Protein AF-A0A929PH26-F1 (afdb_monomer)

pLDDT: mean 86.42, std 10.68, range [43.34, 98.06]

Mean predicted aligned error: 8.02 Å

Sequence (287 aa):
MDKIIFRPETILLMIFFSIGVVTPLLVLMFGLCRLGISSSIALAFFCVFSLLPFLKGLNGVLKYDIGLGKLHEEVTEALGLLPHQIAVNRIREVNEIAERAIKEYRKDVLSYVLRILSNLGIKSAKGGFWYLTYQIVSIFKNIGVKSVDKRFEDSYLTNGIIMIVMQSINSKVGGDFKSAVLIEAINGLRDIGVKAAEKGLKDSTLAAGNGLVFVGKESGNKNALLALWCLGAAATKYMSLYVDDVIRNIEDLKETISGDWLQSAERDCIDEYPDLKDAFEEFKKQI

Radius of gyration: 25.72 Å; Cα contacts (8 Å, |Δi|>4): 352; chains: 1; bounding box: 54×41×83 Å

Foldseek 3Di:
DCVLCPDPLNVVLVVQLVCLVVVLVVCVVVVVVVCNPVSVVVSVVVNVVSVVVSVVSVCCCCCQVVVVVVLLVQLVVCLVPPPVVSNVVSLVVLLVQLVVCLVVVPLVSNLVSLVSLLVSLLSCLQVVVLVSNQVSLLSLLVSLLSNLLSVDDDLSSLVSLLSSLVSNLVHPHDDPSNVSSLLSSLVSLLSSLLSNLQSVNVVSVLSSLVSLLSSCQSPVDCSSLLSLLLSLLSCQVRPVVCNVVSVVSNVSSCVRHDDDCLVVSLVVSCVVPVVSNVSSVVSVVVD

Secondary structure (DSSP, 8-state):
-HHHHT-HHHHHHHHHHHHHHHHHHHHHHTT-GGGHHHHHHHHHHHHHHHHHHHHHHHHHHIIIIIIHHHHHHHHHHHHHH--HHHHHHHHHHHHHHHHHHHHTT-HHHHHHHHHHHHHHHHHHHHTT-HHHHHHHHHHHHHHHHHHHHTT---THHHHHHHHHHHHHHTS---HHHHHHHHHHHHHHHHHHHHHHHHHT-HHHHHHHHHHHHHHHHHHT-THHHHHHHHHHHHHHHH-GGGHHHHHHHHHHHHTT--S--HHHHHHHHHHH-GGGHHHHHHHHTT-

Solvent-accessible surface area (backbone atoms only — not comparable to full-atom values): 14779 Å² total; per-residue (Å²): 113,65,85,61,62,71,33,70,69,48,43,50,47,51,50,52,47,48,49,52,59,50,51,57,53,49,42,62,73,71,64,53,65,92,53,46,66,66,50,50,52,55,40,53,51,48,50,56,59,55,43,49,62,50,53,54,51,50,51,47,43,52,52,57,61,50,39,44,52,52,49,51,52,55,34,55,50,29,68,72,70,67,51,60,67,57,28,52,55,44,51,50,53,52,49,58,48,39,56,46,22,57,74,69,69,35,62,73,58,31,55,52,47,41,52,50,49,28,54,51,19,29,51,24,16,65,72,54,37,53,71,59,24,35,50,43,37,51,49,42,28,55,51,31,36,57,30,31,75,68,68,51,87,58,71,53,51,48,50,28,46,48,53,24,48,57,32,44,71,73,28,93,61,64,66,70,59,50,48,53,39,50,52,44,39,38,52,23,32,28,49,31,15,32,46,12,18,69,68,62,38,61,69,55,23,51,46,16,49,54,45,29,36,51,52,21,63,79,64,64,42,64,64,21,56,34,32,43,52,39,33,28,9,28,16,46,69,51,32,59,94,46,30,66,62,41,50,50,44,47,54,65,37,47,79,71,47,84,81,94,55,66,74,59,25,51,51,61,35,31,76,77,38,62,87,37,47,69,28,36,59,56,39,61,74,76,110

Nearest PDB structures (foldseek):
  8fiq-assembly1_A  TM=5.553E-01  e=2.371E-02  synthetic construct
  7rdr-assembly1_A  TM=3.489E-01  e=2.179E-02  unidentified
  5xbk-assembly1_D  TM=5.251E-01  e=8.305E-01  Homo sapiens
  6xte-assembly1_A  TM=3.785E-01  e=1.071E+00  Homo sapiens
  4wnd-assembly1_A  TM=3.083E-01  e=9.039E-01  Homo sapiens

Structure (mmCIF, N/CA/C/O backbone):
data_AF-A0A929PH26-F1
#
_entry.id   AF-A0A929PH26-F1
#
loop_
_atom_site.group_PDB
_atom_site.id
_atom_site.type_symbol
_atom_site.label_atom_id
_atom_site.label_alt_id
_atom_site.label_comp_id
_atom_site.label_asym_id
_atom_site.label_entity_id
_atom_site.label_seq_id
_atom_site.pdbx_PDB_ins_code
_atom_site.Cartn_x
_atom_site.Cartn_y
_atom_site.Cartn_z
_atom_site.occupancy
_atom_site.B_iso_or_equiv
_atom_site.auth_seq_id
_atom_site.auth_comp_id
_atom_site.auth_asym_id
_atom_site.auth_atom_id
_atom_site.pdbx_PDB_model_num
ATOM 1 N N . MET A 1 1 ? 25.776 -2.875 -17.729 1.00 48.00 1 MET A N 1
ATOM 2 C CA . MET A 1 1 ? 25.462 -3.338 -19.101 1.00 48.00 1 MET A CA 1
ATOM 3 C C . MET A 1 1 ? 25.191 -4.838 -19.151 1.00 48.00 1 MET A C 1
ATOM 5 O O . MET A 1 1 ? 24.299 -5.242 -19.885 1.00 48.00 1 MET A O 1
ATOM 9 N N . ASP A 1 2 ? 25.856 -5.641 -18.318 1.00 43.34 2 ASP A N 1
ATOM 10 C CA . ASP A 1 2 ? 25.722 -7.109 -18.297 1.00 43.34 2 ASP A CA 1
ATOM 11 C C . ASP A 1 2 ? 24.278 -7.611 -18.132 1.00 43.34 2 ASP A C 1
ATOM 13 O O . ASP A 1 2 ? 23.840 -8.507 -18.847 1.00 43.34 2 ASP A O 1
ATOM 17 N N . LYS A 1 3 ? 23.463 -6.959 -17.293 1.00 52.69 3 LYS A N 1
ATOM 18 C CA . LYS A 1 3 ? 22.043 -7.325 -17.110 1.00 52.69 3 LYS A CA 1
ATOM 19 C C . LYS A 1 3 ? 21.164 -7.184 -18.366 1.00 52.69 3 LYS A C 1
ATOM 21 O O . LYS A 1 3 ? 20.070 -7.741 -18.385 1.00 52.69 3 LYS A O 1
ATOM 26 N N . ILE A 1 4 ? 21.600 -6.428 -19.380 1.00 53.03 4 ILE A N 1
ATOM 27 C CA . ILE A 1 4 ? 20.858 -6.216 -20.639 1.00 53.03 4 ILE A CA 1
ATOM 28 C C . ILE A 1 4 ? 21.292 -7.235 -21.694 1.00 53.03 4 ILE A C 1
ATOM 30 O O . ILE A 1 4 ? 20.448 -7.813 -22.377 1.00 53.03 4 ILE A O 1
ATOM 34 N N . ILE A 1 5 ? 22.607 -7.450 -21.801 1.00 54.94 5 ILE A N 1
ATOM 35 C CA . ILE A 1 5 ? 23.232 -8.292 -22.827 1.00 54.94 5 ILE A CA 1
ATOM 36 C C . ILE A 1 5 ? 22.982 -9.780 -22.548 1.00 54.94 5 ILE A C 1
ATOM 38 O O . ILE A 1 5 ? 22.751 -10.539 -23.483 1.00 54.94 5 ILE A O 1
ATOM 42 N N . PHE A 1 6 ? 22.948 -10.198 -21.278 1.00 57.75 6 PHE A N 1
ATOM 43 C CA . PHE A 1 6 ? 22.848 -11.618 -20.912 1.00 57.75 6 PHE A CA 1
ATOM 44 C C . PHE A 1 6 ? 21.424 -12.134 -20.663 1.00 57.75 6 PHE A C 1
ATOM 46 O O . PHE A 1 6 ? 21.256 -13.239 -20.148 1.00 57.75 6 PHE A O 1
ATOM 53 N N . ARG A 1 7 ? 20.376 -11.376 -21.012 1.00 64.69 7 ARG A N 1
ATOM 54 C CA . ARG A 1 7 ? 19.013 -11.923 -20.942 1.00 64.69 7 ARG A CA 1
ATOM 55 C C . ARG A 1 7 ? 18.816 -12.971 -22.043 1.00 64.69 7 ARG A C 1
ATOM 57 O O . A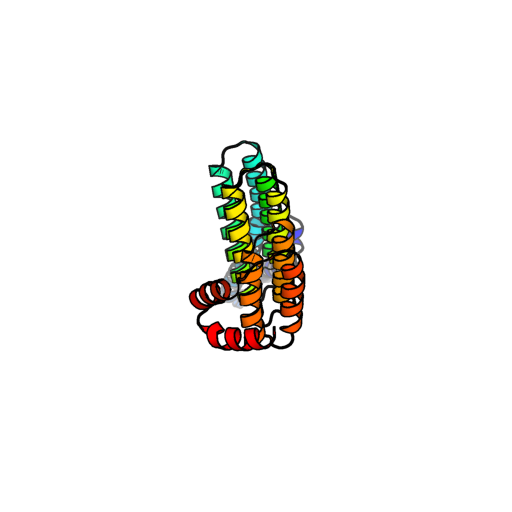RG A 1 7 ? 19.149 -12.672 -23.191 1.00 64.69 7 ARG A O 1
ATOM 64 N N . PRO A 1 8 ? 18.254 -14.156 -21.739 1.00 72.44 8 PRO A N 1
ATOM 65 C CA . PRO A 1 8 ? 18.052 -15.213 -22.728 1.00 72.44 8 PRO A CA 1
ATOM 66 C C . PRO A 1 8 ? 17.275 -14.725 -23.950 1.00 72.44 8 PRO A C 1
ATOM 68 O O . PRO A 1 8 ? 17.612 -15.097 -25.070 1.00 72.44 8 PRO A O 1
ATOM 71 N N . GLU A 1 9 ? 16.290 -13.839 -23.754 1.00 68.00 9 GLU A N 1
ATOM 72 C CA . GLU A 1 9 ? 15.507 -13.275 -24.853 1.00 68.00 9 GLU A CA 1
ATOM 73 C C . GLU A 1 9 ? 16.346 -12.346 -25.741 1.00 68.00 9 GLU A C 1
ATOM 75 O O . GLU A 1 9 ? 16.229 -12.395 -26.965 1.00 68.00 9 GLU A O 1
ATOM 80 N N . THR A 1 10 ? 17.223 -11.530 -25.145 1.00 68.50 10 THR A N 1
ATOM 81 C CA . THR A 1 10 ? 18.140 -10.647 -25.883 1.00 68.50 10 THR A CA 1
ATOM 82 C C . THR A 1 10 ? 19.184 -11.454 -26.647 1.00 68.50 10 THR A C 1
ATOM 84 O O . THR A 1 10 ? 19.464 -11.137 -27.798 1.00 68.50 10 THR A O 1
ATOM 87 N N . ILE A 1 11 ? 19.725 -12.518 -26.043 1.00 74.25 11 ILE A N 1
ATOM 88 C CA . ILE A 1 11 ? 20.674 -13.427 -26.698 1.00 74.25 11 ILE A CA 1
ATOM 89 C C . ILE A 1 11 ? 20.005 -14.095 -27.902 1.00 74.25 11 ILE A C 1
ATOM 91 O O . ILE A 1 11 ? 20.562 -14.073 -28.996 1.00 74.25 11 ILE A O 1
ATOM 95 N N . LEU A 1 12 ? 18.787 -14.623 -27.737 1.00 77.75 12 LEU A N 1
ATOM 96 C CA . LEU A 1 12 ? 18.003 -15.201 -28.834 1.00 77.75 12 LEU A CA 1
ATOM 97 C C . LEU A 1 12 ? 17.757 -14.186 -29.953 1.00 77.75 12 LEU A C 1
ATOM 99 O O . LEU A 1 12 ? 17.975 -14.502 -31.120 1.00 77.75 12 LEU A O 1
ATOM 103 N N . LEU A 1 13 ? 17.365 -12.956 -29.610 1.00 72.62 13 LEU A N 1
ATOM 104 C CA . LEU A 1 13 ? 17.176 -11.871 -30.575 1.00 72.62 13 LEU A CA 1
ATOM 105 C C . LEU A 1 13 ? 18.473 -11.495 -31.294 1.00 72.62 13 LEU A C 1
ATOM 107 O O . LEU A 1 13 ? 18.448 -11.299 -32.505 1.00 72.62 13 LEU A O 1
ATOM 111 N N . MET A 1 14 ? 19.605 -11.435 -30.592 1.00 76.94 14 MET A N 1
ATOM 112 C CA . MET A 1 14 ? 20.908 -11.171 -31.206 1.00 76.94 14 MET A CA 1
ATOM 113 C C . MET A 1 14 ? 21.343 -12.312 -32.127 1.00 76.94 14 MET A C 1
ATOM 115 O O . MET A 1 14 ? 21.874 -12.039 -33.201 1.00 76.94 14 MET A O 1
ATOM 119 N N . ILE A 1 15 ? 21.082 -13.573 -31.767 1.00 80.94 15 ILE A N 1
ATOM 120 C CA . ILE A 1 15 ? 21.337 -14.735 -32.631 1.00 80.94 15 ILE A CA 1
ATOM 121 C C . ILE A 1 15 ? 20.463 -14.657 -33.884 1.00 80.94 15 ILE A C 1
ATOM 123 O O . ILE A 1 15 ? 20.985 -14.740 -34.994 1.00 80.94 15 ILE A O 1
ATOM 127 N N . PHE A 1 16 ? 19.156 -14.432 -33.733 1.00 77.12 16 PHE A N 1
ATOM 128 C CA . PHE A 1 16 ? 18.239 -14.287 -34.864 1.00 77.12 16 PHE A CA 1
ATOM 129 C C . PHE A 1 16 ? 18.603 -13.110 -35.765 1.00 77.12 16 PHE A C 1
ATOM 131 O O . PHE A 1 16 ? 18.586 -13.249 -36.985 1.00 77.12 16 PHE A O 1
ATOM 138 N N . PHE A 1 17 ? 18.978 -11.974 -35.182 1.00 75.88 17 PHE A N 1
ATOM 139 C CA . PHE A 1 17 ? 19.452 -10.815 -35.926 1.00 75.88 17 PHE A CA 1
ATOM 140 C C . PHE A 1 17 ? 20.752 -11.131 -36.671 1.00 75.88 17 PHE A C 1
ATOM 142 O O . PHE A 1 17 ? 20.878 -10.805 -37.846 1.00 75.88 17 PHE A O 1
ATOM 149 N N . SER A 1 18 ? 21.690 -11.837 -36.033 1.00 79.06 18 SER A N 1
ATOM 150 C CA . SER A 1 18 ? 22.949 -12.257 -36.660 1.00 79.06 18 SER A CA 1
ATOM 151 C C . SER A 1 18 ? 22.704 -13.212 -37.829 1.00 79.06 18 SER A C 1
ATOM 153 O O . SER A 1 18 ? 23.264 -13.010 -38.901 1.00 79.06 18 SER A O 1
ATOM 155 N N . ILE A 1 19 ? 21.813 -14.199 -37.677 1.00 78.75 19 ILE A N 1
ATOM 156 C CA . ILE A 1 19 ? 21.386 -15.086 -38.773 1.00 78.75 19 ILE A CA 1
ATOM 157 C C . ILE A 1 19 ? 20.717 -14.267 -39.881 1.00 78.75 19 ILE A C 1
ATOM 159 O O . ILE A 1 19 ? 21.015 -14.470 -41.059 1.00 78.75 19 ILE A O 1
ATOM 163 N N . GLY A 1 20 ? 19.863 -13.313 -39.505 1.00 72.06 20 GLY A N 1
ATOM 164 C CA . GLY A 1 20 ? 19.233 -12.363 -40.411 1.00 72.06 20 GLY A CA 1
ATOM 165 C C . GLY A 1 20 ? 20.257 -11.569 -41.218 1.00 72.06 20 GLY A C 1
ATOM 166 O O . GLY A 1 20 ? 20.107 -11.443 -42.416 1.00 72.06 20 GLY A O 1
ATOM 167 N N . VAL A 1 21 ? 21.352 -11.095 -40.632 1.00 76.19 21 VAL A N 1
ATOM 168 C CA . VAL A 1 21 ? 22.375 -10.335 -41.374 1.00 76.19 21 VAL A CA 1
ATOM 169 C C . VAL A 1 21 ? 23.301 -11.243 -42.195 1.00 76.19 21 VAL A C 1
ATOM 171 O O . VAL A 1 21 ? 23.654 -10.907 -43.326 1.00 76.19 21 VAL A O 1
ATOM 174 N N . VAL A 1 22 ? 23.683 -12.405 -41.660 1.00 79.19 22 VAL A N 1
ATOM 175 C CA . VAL A 1 22 ? 24.648 -13.321 -42.293 1.00 79.19 22 VAL A CA 1
ATOM 176 C C . VAL A 1 22 ? 24.032 -14.076 -43.475 1.00 79.19 22 VAL A C 1
ATOM 178 O O . VAL A 1 22 ? 24.680 -14.233 -44.508 1.00 79.19 22 VAL A O 1
ATOM 181 N N . THR A 1 23 ? 22.773 -14.509 -43.381 1.00 74.12 23 THR A N 1
ATOM 182 C CA . THR A 1 23 ? 22.121 -15.323 -44.427 1.00 74.12 23 THR A CA 1
ATOM 183 C C . THR A 1 23 ? 22.036 -14.616 -45.795 1.00 74.12 23 THR A C 1
ATOM 185 O O . THR A 1 23 ? 22.405 -15.232 -46.793 1.00 74.12 23 THR A O 1
ATOM 188 N N . PRO A 1 24 ? 21.631 -13.334 -45.905 1.00 68.25 24 PRO A N 1
ATOM 189 C CA . PRO A 1 24 ? 21.646 -12.582 -47.162 1.00 68.25 24 PRO A CA 1
ATOM 190 C C . PRO A 1 24 ? 23.040 -12.418 -47.749 1.00 68.25 24 PRO A C 1
ATOM 192 O O . PRO A 1 24 ? 23.189 -12.498 -48.964 1.00 68.25 24 PRO A O 1
ATOM 195 N N . LEU A 1 25 ? 24.051 -12.196 -46.902 1.00 72.44 25 LEU A N 1
ATOM 196 C CA . LEU A 1 25 ? 25.441 -12.081 -47.344 1.00 72.44 25 LEU A CA 1
ATOM 197 C C . LEU A 1 25 ? 25.918 -13.399 -47.963 1.00 72.44 25 LEU A C 1
ATOM 199 O O . LEU A 1 25 ? 26.548 -13.383 -49.017 1.00 72.44 25 LEU A O 1
ATOM 203 N N . LEU A 1 26 ? 25.541 -14.539 -47.375 1.00 76.25 26 LEU A N 1
ATOM 204 C CA . LEU A 1 26 ? 25.801 -15.858 -47.958 1.00 76.25 26 LEU A CA 1
ATOM 205 C C . LEU A 1 26 ? 25.022 -16.059 -49.270 1.00 76.25 26 LEU A C 1
ATOM 207 O O . LEU A 1 26 ? 25.597 -16.505 -50.257 1.00 76.25 26 LEU A O 1
ATOM 211 N N . VAL A 1 27 ? 23.741 -15.679 -49.333 1.00 74.12 27 VAL A N 1
ATOM 212 C CA . VAL A 1 27 ? 22.923 -15.763 -50.563 1.00 74.12 27 VAL A CA 1
ATOM 213 C C . VAL A 1 27 ? 23.518 -14.922 -51.703 1.00 74.12 27 VAL A C 1
ATOM 215 O O . VAL A 1 27 ? 23.531 -15.379 -52.849 1.00 74.12 27 VAL A O 1
ATOM 218 N N . LEU A 1 28 ? 24.043 -13.731 -51.390 1.00 70.88 28 LEU A N 1
ATOM 219 C CA . LEU A 1 28 ? 24.788 -12.868 -52.315 1.00 70.88 28 LEU A CA 1
ATOM 220 C C . LEU A 1 28 ? 26.094 -13.524 -52.779 1.00 70.88 28 LEU A C 1
ATOM 222 O O . LEU A 1 28 ? 26.382 -13.520 -53.973 1.00 70.88 28 LEU A O 1
ATOM 226 N N . MET A 1 29 ? 26.857 -14.115 -51.858 1.00 81.19 29 MET A N 1
ATOM 227 C CA . MET A 1 29 ? 28.147 -14.748 -52.148 1.00 81.19 29 MET A CA 1
ATOM 228 C C . MET A 1 29 ? 28.016 -16.020 -53.004 1.00 81.19 29 MET A C 1
ATOM 230 O O . MET A 1 29 ? 28.863 -16.265 -53.858 1.00 81.19 29 MET A O 1
ATOM 234 N N . PHE A 1 30 ? 26.955 -16.812 -52.816 1.00 83.62 30 PHE A N 1
ATOM 235 C CA . PHE A 1 30 ? 26.734 -18.075 -53.538 1.00 83.62 30 PHE A CA 1
ATOM 236 C C . PHE A 1 30 ? 25.839 -17.950 -54.787 1.00 83.62 30 PHE A C 1
ATOM 238 O O . PHE A 1 30 ? 25.535 -18.957 -55.424 1.00 83.62 30 PHE A O 1
ATOM 245 N N . GLY A 1 31 ? 25.421 -16.737 -55.172 1.00 72.00 31 GLY A N 1
ATOM 246 C CA . GLY A 1 31 ? 24.772 -16.490 -56.469 1.00 72.00 31 GLY A CA 1
ATOM 247 C C . GLY A 1 31 ? 23.328 -16.996 -56.605 1.00 72.00 31 GLY A C 1
ATOM 248 O O . GLY A 1 31 ? 22.851 -17.221 -57.717 1.00 72.00 31 GLY A O 1
ATOM 249 N N . LEU A 1 32 ? 22.588 -17.148 -55.501 1.00 71.44 32 LEU A N 1
ATOM 250 C CA . LEU A 1 32 ? 21.185 -17.606 -55.483 1.00 71.44 32 LEU A CA 1
ATOM 251 C C . LEU A 1 32 ? 20.185 -16.487 -55.875 1.00 71.44 32 LEU A C 1
ATOM 253 O O . LEU A 1 32 ? 19.179 -16.245 -55.203 1.00 71.44 32 LEU A O 1
ATOM 257 N N . CYS A 1 33 ? 20.441 -15.789 -56.987 1.00 61.12 33 CYS A N 1
ATOM 258 C CA . CYS A 1 33 ? 19.780 -14.530 -57.365 1.00 61.12 33 CYS A CA 1
ATOM 259 C C . CYS A 1 33 ? 18.250 -14.603 -57.540 1.00 61.12 33 CYS A C 1
ATOM 261 O O . CYS A 1 33 ? 17.580 -13.586 -57.372 1.00 61.12 33 CYS A O 1
ATOM 263 N N . ARG A 1 34 ? 17.661 -15.773 -57.834 1.00 66.06 34 ARG A N 1
ATOM 264 C CA . ARG A 1 34 ? 16.199 -15.907 -58.029 1.00 66.06 34 ARG A CA 1
ATOM 265 C C . ARG A 1 34 ? 15.372 -15.755 -56.748 1.00 66.06 34 ARG A C 1
ATOM 267 O O . ARG A 1 34 ? 14.189 -15.455 -56.842 1.00 66.06 34 ARG A O 1
ATOM 274 N N . LEU A 1 35 ? 15.979 -15.916 -55.572 1.00 62.88 35 LEU A N 1
ATOM 275 C CA . LEU A 1 35 ? 15.314 -15.701 -54.278 1.00 62.88 35 LEU A CA 1
ATOM 276 C C . LEU A 1 35 ? 15.515 -14.274 -53.731 1.00 62.88 35 LEU A C 1
ATOM 278 O O . LEU A 1 35 ? 14.866 -13.898 -52.759 1.00 62.88 35 LEU A O 1
ATOM 282 N N . GLY A 1 36 ? 16.396 -13.477 -54.348 1.00 66.88 36 GLY A N 1
ATOM 283 C CA . GLY A 1 36 ? 17.066 -12.353 -53.687 1.00 66.88 36 GLY A CA 1
ATOM 284 C C . GLY A 1 36 ? 16.195 -11.151 -53.312 1.00 66.88 36 GLY A C 1
ATOM 285 O O . GLY A 1 36 ? 16.450 -10.525 -52.286 1.00 66.88 36 GLY A O 1
ATOM 286 N N . ILE A 1 37 ? 15.168 -10.802 -54.094 1.00 72.94 37 ILE A N 1
ATOM 287 C CA . ILE A 1 37 ? 14.379 -9.579 -53.828 1.00 72.94 37 ILE A CA 1
ATOM 288 C C . ILE A 1 37 ? 13.349 -9.825 -52.721 1.00 72.94 37 ILE A C 1
ATOM 290 O O . ILE A 1 37 ? 13.286 -9.083 -51.745 1.00 72.94 37 ILE A O 1
ATOM 294 N N . SER A 1 38 ? 12.562 -10.895 -52.820 1.00 76.62 38 SER A N 1
ATOM 295 C CA . SER A 1 38 ? 11.572 -11.212 -51.786 1.00 76.62 38 SER A CA 1
ATOM 296 C C . SER A 1 38 ? 12.237 -11.611 -50.466 1.00 76.62 38 SER A C 1
ATOM 298 O O . SER A 1 38 ? 11.746 -11.223 -49.406 1.00 76.62 38 SER A O 1
ATOM 300 N N . SER A 1 39 ? 13.373 -12.324 -50.512 1.00 71.00 39 SER A N 1
ATOM 301 C CA . SER A 1 39 ? 14.116 -12.679 -49.300 1.00 71.00 39 SER A CA 1
ATOM 302 C C . SER A 1 39 ? 14.731 -11.453 -48.625 1.00 71.00 39 SER A C 1
ATOM 304 O O . SER A 1 39 ? 14.647 -11.343 -47.406 1.00 71.00 39 SER A O 1
ATOM 306 N N . SER A 1 40 ? 15.288 -10.505 -49.388 1.00 69.81 40 SER A N 1
ATOM 307 C CA . SER A 1 40 ? 15.870 -9.277 -48.828 1.00 69.81 40 SER A CA 1
ATOM 308 C C . SER A 1 40 ? 14.815 -8.375 -48.188 1.00 69.81 40 SER A C 1
ATOM 310 O O . SER A 1 40 ? 15.053 -7.861 -47.098 1.00 69.81 40 SER A O 1
ATOM 312 N N . ILE A 1 41 ? 13.629 -8.245 -48.792 1.00 78.50 41 ILE A N 1
ATOM 313 C CA . ILE A 1 41 ? 12.512 -7.492 -48.201 1.00 78.50 41 ILE A CA 1
ATOM 314 C C . ILE A 1 41 ? 12.025 -8.167 -46.913 1.00 78.50 41 ILE A C 1
ATOM 316 O O . ILE A 1 41 ? 11.944 -7.509 -45.875 1.00 78.50 41 ILE A O 1
ATOM 320 N N . ALA A 1 42 ? 11.737 -9.474 -46.949 1.00 77.19 42 ALA A N 1
ATOM 321 C CA . ALA A 1 42 ? 11.270 -10.215 -45.773 1.00 77.19 42 ALA A CA 1
ATOM 322 C C . ALA A 1 42 ? 12.261 -10.116 -44.605 1.00 77.19 42 ALA A C 1
ATOM 324 O O . ALA A 1 42 ? 11.876 -9.972 -43.444 1.00 77.19 42 ALA A O 1
ATOM 325 N N . LEU A 1 43 ? 13.548 -10.130 -44.927 1.00 71.62 43 LEU A N 1
ATOM 326 C CA . LEU A 1 43 ? 14.620 -10.060 -43.959 1.00 71.62 43 LEU A CA 1
ATOM 327 C C . LEU A 1 43 ? 14.852 -8.641 -43.426 1.00 71.62 43 LEU A C 1
ATOM 329 O O . LEU A 1 43 ? 15.093 -8.481 -42.234 1.00 71.62 43 LEU A O 1
ATOM 333 N N . ALA A 1 44 ? 14.698 -7.603 -44.252 1.00 75.00 44 ALA A N 1
ATOM 334 C CA . ALA A 1 44 ? 14.702 -6.218 -43.786 1.00 75.00 44 ALA A CA 1
ATOM 335 C C . ALA A 1 44 ? 13.553 -5.961 -42.796 1.00 75.00 44 ALA A C 1
ATOM 337 O O . ALA A 1 44 ? 13.779 -5.394 -41.725 1.00 75.00 44 ALA A O 1
ATOM 338 N N . PHE A 1 45 ? 12.345 -6.454 -43.099 1.00 77.50 45 PHE A N 1
ATOM 339 C CA . PHE A 1 45 ? 11.229 -6.430 -42.151 1.00 77.50 45 PHE A CA 1
ATOM 340 C C . PHE A 1 45 ? 11.578 -7.186 -40.870 1.00 77.50 45 PHE A C 1
ATOM 342 O O . PHE A 1 45 ? 11.415 -6.637 -39.783 1.00 77.50 45 PHE A O 1
ATOM 349 N N . PHE A 1 46 ? 12.114 -8.403 -40.977 1.00 74.62 46 PHE A N 1
ATOM 350 C CA . PHE A 1 46 ? 12.524 -9.188 -39.815 1.00 74.62 46 PHE A CA 1
ATOM 351 C C . PHE A 1 46 ? 13.547 -8.451 -38.937 1.00 74.62 46 PHE A C 1
ATOM 353 O O . PHE A 1 46 ? 13.389 -8.423 -37.717 1.00 74.62 46 PHE A O 1
ATOM 360 N N . CYS A 1 47 ? 14.547 -7.794 -39.529 1.00 72.56 47 CYS A N 1
ATOM 361 C CA . CYS A 1 47 ? 15.533 -6.989 -38.807 1.00 72.56 47 CYS A CA 1
ATOM 362 C C . CYS A 1 47 ? 14.886 -5.809 -38.059 1.00 72.56 47 CYS A C 1
ATOM 364 O O . CYS A 1 47 ? 15.188 -5.596 -36.885 1.00 72.56 47 CYS A O 1
ATOM 366 N N . VAL A 1 48 ? 13.958 -5.078 -38.688 1.00 78.69 48 VAL A N 1
ATOM 367 C CA . VAL A 1 48 ? 13.230 -3.966 -38.042 1.00 78.69 48 VAL A CA 1
ATOM 368 C C . VAL A 1 48 ? 12.318 -4.474 -36.923 1.00 78.69 48 VAL A C 1
ATOM 370 O O . VAL A 1 48 ? 12.322 -3.926 -35.820 1.00 78.69 48 VAL A O 1
ATOM 373 N N . PHE A 1 49 ? 11.574 -5.556 -37.161 1.00 72.94 49 PHE A N 1
ATOM 374 C CA . PHE A 1 49 ? 10.699 -6.151 -36.151 1.00 72.94 49 PHE A CA 1
ATOM 375 C C . PHE A 1 49 ? 11.482 -6.760 -34.984 1.00 72.94 49 PHE A C 1
ATOM 377 O O . PHE A 1 49 ? 11.009 -6.682 -33.855 1.00 72.94 49 PHE A O 1
ATOM 384 N N . SER A 1 50 ? 12.687 -7.287 -35.221 1.00 69.75 50 SER A N 1
ATOM 385 C CA . SER A 1 50 ? 13.586 -7.791 -34.170 1.00 69.75 50 SER A CA 1
ATOM 386 C C . SER A 1 50 ? 14.169 -6.666 -33.307 1.00 69.75 50 SER A C 1
ATOM 388 O O . SER A 1 50 ? 14.446 -6.869 -32.125 1.00 69.75 50 SER A O 1
ATOM 390 N N . LEU A 1 51 ? 14.298 -5.449 -33.846 1.00 75.44 51 LEU A N 1
ATOM 391 C CA . LEU A 1 51 ? 14.722 -4.283 -33.065 1.00 75.44 51 LEU A CA 1
ATOM 392 C C . LEU A 1 51 ? 13.640 -3.804 -32.092 1.00 75.44 51 LEU A C 1
ATOM 394 O O . LEU A 1 51 ? 13.976 -3.298 -31.027 1.00 75.44 51 LEU A O 1
ATOM 398 N N . LEU A 1 52 ? 12.351 -3.985 -32.394 1.00 74.06 52 LEU A N 1
ATOM 399 C CA . LEU A 1 52 ? 11.260 -3.538 -31.517 1.00 74.06 52 LEU A CA 1
ATOM 400 C C . LEU A 1 52 ? 11.290 -4.147 -30.100 1.00 74.06 52 LEU A C 1
ATOM 402 O O . LEU A 1 52 ? 11.256 -3.376 -29.137 1.00 74.06 52 LEU A O 1
ATOM 406 N N . PRO A 1 53 ? 11.366 -5.480 -29.905 1.00 70.44 53 PRO A N 1
ATOM 407 C CA . PRO A 1 53 ? 11.463 -6.060 -28.569 1.00 70.44 53 PRO A CA 1
ATOM 408 C C . PRO A 1 53 ? 12.772 -5.672 -27.873 1.00 70.44 53 PRO A C 1
ATOM 410 O O . PRO A 1 53 ? 12.755 -5.432 -26.667 1.00 70.44 53 PRO A O 1
ATOM 413 N N . PHE A 1 54 ? 13.875 -5.522 -28.619 1.00 73.81 54 PHE A N 1
ATOM 414 C CA . PHE A 1 54 ? 15.144 -5.034 -28.076 1.00 73.81 54 PHE A CA 1
ATOM 415 C C . PHE A 1 54 ? 15.026 -3.598 -27.549 1.00 73.81 54 PHE A C 1
ATOM 417 O O . PHE A 1 54 ? 15.356 -3.337 -26.394 1.00 73.81 54 PHE A O 1
ATOM 424 N N . LEU A 1 55 ? 14.486 -2.676 -28.348 1.00 77.06 55 LEU A N 1
ATOM 425 C CA . LEU A 1 55 ? 14.250 -1.285 -27.954 1.00 77.06 55 LEU A CA 1
ATOM 426 C C . LEU A 1 55 ? 13.272 -1.195 -26.779 1.00 77.06 55 LEU A C 1
ATOM 428 O O . LEU A 1 55 ? 13.476 -0.395 -25.868 1.00 77.06 55 LEU A O 1
ATOM 432 N N . LYS A 1 56 ? 12.243 -2.052 -26.748 1.00 75.25 56 LYS A N 1
ATOM 433 C CA . LYS A 1 56 ? 11.318 -2.158 -25.613 1.00 75.25 56 LYS A CA 1
ATOM 434 C C . LYS A 1 56 ? 12.039 -2.619 -24.341 1.00 75.25 56 LYS A C 1
ATOM 436 O O . LYS A 1 56 ? 11.809 -2.047 -23.276 1.00 75.25 56 LYS A O 1
ATOM 441 N N . GLY A 1 57 ? 12.929 -3.606 -24.449 1.00 74.62 57 GLY A N 1
ATOM 442 C CA . GLY A 1 57 ? 13.768 -4.080 -23.346 1.00 74.62 57 GLY A CA 1
ATOM 443 C C . GLY A 1 57 ? 14.742 -3.012 -22.845 1.00 74.62 57 GLY A C 1
ATOM 444 O O . GLY A 1 57 ? 14.808 -2.752 -21.645 1.00 74.62 57 GLY A O 1
ATOM 445 N N . LEU A 1 58 ? 15.434 -2.334 -23.762 1.00 78.31 58 LEU A N 1
ATOM 446 C CA . LEU A 1 58 ? 16.395 -1.275 -23.459 1.00 78.31 58 LEU A CA 1
ATOM 447 C C . LEU A 1 58 ? 15.718 -0.059 -22.812 1.00 78.31 58 LEU A C 1
ATOM 449 O O . LEU A 1 58 ? 16.214 0.446 -21.808 1.00 78.31 58 LEU A O 1
ATOM 453 N N . ASN A 1 59 ? 14.547 0.352 -23.310 1.00 77.50 59 ASN A N 1
ATOM 454 C CA . ASN A 1 59 ? 13.726 1.386 -22.678 1.00 77.50 59 ASN A CA 1
ATOM 455 C C . ASN A 1 59 ? 13.308 0.981 -21.255 1.00 77.50 59 ASN A C 1
ATOM 457 O O . ASN A 1 59 ? 13.381 1.788 -20.333 1.00 77.50 59 ASN A O 1
ATOM 461 N N . GLY A 1 60 ? 12.929 -0.285 -21.054 1.00 76.62 60 GLY A N 1
ATOM 462 C CA . GLY A 1 60 ? 12.626 -0.820 -19.728 1.00 76.62 60 GLY A CA 1
ATOM 463 C C . GLY A 1 60 ? 13.806 -0.701 -18.761 1.00 76.62 60 GLY A C 1
ATOM 464 O O . GLY A 1 60 ? 13.627 -0.235 -17.641 1.00 76.62 60 GLY A O 1
ATOM 465 N N . VAL A 1 61 ? 15.013 -1.072 -19.190 1.00 77.75 61 VAL A N 1
ATOM 466 C CA . VAL A 1 61 ? 16.210 -1.004 -18.336 1.00 77.75 61 VAL A CA 1
ATOM 467 C C . VAL A 1 61 ? 16.631 0.438 -18.061 1.00 77.75 61 VAL A C 1
ATOM 469 O O . VAL A 1 61 ? 16.876 0.799 -16.911 1.00 77.75 61 VAL A O 1
ATOM 472 N N . LEU A 1 62 ? 16.683 1.284 -19.093 1.00 78.69 62 LEU A N 1
ATOM 473 C CA . LEU A 1 62 ? 17.028 2.696 -18.925 1.00 78.69 62 LEU A CA 1
ATOM 474 C C . LEU A 1 62 ? 16.066 3.389 -17.961 1.00 78.69 62 LEU A C 1
ATOM 476 O O . LEU A 1 62 ? 16.502 4.147 -17.102 1.00 78.69 62 LEU A O 1
ATOM 480 N N . LYS A 1 63 ? 14.769 3.104 -18.076 1.00 78.81 63 LYS A N 1
ATOM 481 C CA . LYS A 1 63 ? 13.740 3.738 -17.257 1.00 78.81 63 LYS A CA 1
ATOM 482 C C . LYS A 1 63 ? 13.708 3.202 -15.825 1.00 78.81 63 LYS A C 1
ATOM 484 O O . LYS A 1 63 ? 13.646 3.998 -14.893 1.00 78.81 63 LYS A O 1
ATOM 489 N N . TYR A 1 64 ? 13.728 1.881 -15.643 1.00 80.38 64 TYR A N 1
ATOM 490 C CA . TYR A 1 64 ? 13.478 1.265 -14.336 1.00 80.38 64 TYR A CA 1
ATOM 491 C C . TYR A 1 64 ? 14.750 0.940 -13.549 1.00 80.38 64 TYR A C 1
ATOM 493 O O . TYR A 1 64 ? 14.754 1.137 -12.340 1.00 80.38 64 TYR A O 1
ATOM 501 N N . ASP A 1 65 ? 15.831 0.501 -14.198 1.00 75.94 65 ASP A N 1
ATOM 502 C CA . ASP A 1 65 ? 17.056 0.132 -13.475 1.00 75.94 65 ASP A CA 1
ATOM 503 C C . ASP A 1 65 ? 17.965 1.350 -13.279 1.00 75.94 65 ASP A C 1
ATOM 505 O O . ASP A 1 65 ? 18.442 1.606 -12.176 1.00 75.94 65 ASP A O 1
ATOM 509 N N . ILE A 1 66 ? 18.196 2.119 -14.349 1.00 80.88 66 ILE A N 1
ATOM 510 C CA . ILE A 1 66 ? 19.088 3.289 -14.312 1.00 80.88 66 ILE A CA 1
ATOM 511 C C . ILE A 1 66 ? 18.322 4.528 -13.843 1.00 80.88 66 ILE A C 1
ATOM 513 O O . ILE A 1 66 ? 18.760 5.219 -12.923 1.00 80.88 66 ILE A O 1
ATOM 517 N N . GLY A 1 67 ? 17.159 4.790 -14.446 1.00 80.38 67 GLY A N 1
ATOM 518 C CA . GLY A 1 67 ? 16.339 5.963 -14.155 1.00 80.38 67 GLY A CA 1
ATOM 519 C C . GLY A 1 67 ? 15.874 6.010 -12.704 1.00 80.38 67 GLY A C 1
ATOM 520 O O . GLY A 1 67 ? 16.015 7.044 -12.059 1.00 80.38 67 GLY A O 1
ATOM 521 N N . LEU A 1 68 ? 15.395 4.888 -12.156 1.00 83.75 68 LEU A N 1
ATOM 522 C CA . LEU A 1 68 ? 14.934 4.842 -10.768 1.00 83.75 68 LEU A CA 1
ATOM 523 C C . LEU A 1 68 ? 16.083 4.978 -9.758 1.00 83.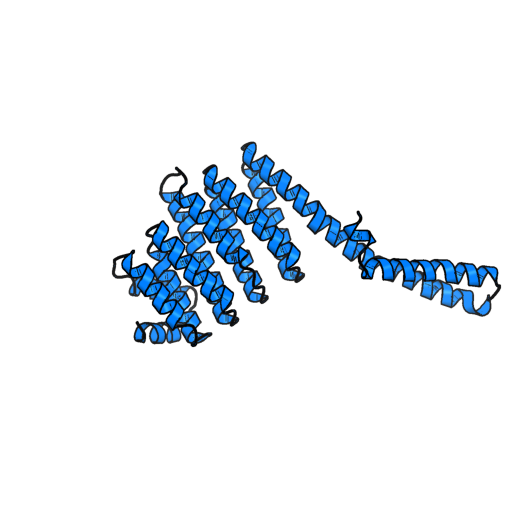75 68 LEU A C 1
ATOM 525 O O . LEU A 1 68 ? 15.917 5.650 -8.742 1.00 83.75 68 LEU A O 1
ATOM 529 N N . GLY A 1 69 ? 17.242 4.371 -10.039 1.00 80.19 69 GLY A N 1
ATOM 530 C CA . GLY A 1 69 ? 18.430 4.494 -9.191 1.00 80.19 69 GLY A CA 1
ATOM 531 C C . GLY A 1 69 ? 18.901 5.944 -9.087 1.00 80.19 69 GLY A C 1
ATOM 532 O O . GLY A 1 69 ? 19.056 6.462 -7.983 1.00 80.19 69 GLY A O 1
ATOM 533 N N . LYS A 1 70 ? 19.017 6.624 -10.235 1.00 85.06 70 LYS A N 1
ATOM 534 C CA . LYS A 1 70 ? 19.368 8.047 -10.291 1.00 85.06 70 LYS A CA 1
ATOM 535 C C . LYS A 1 70 ? 18.314 8.923 -9.611 1.00 85.06 70 LYS A C 1
ATOM 537 O O . LYS A 1 70 ? 18.651 9.795 -8.820 1.00 85.06 70 LYS A O 1
ATOM 542 N N . LEU A 1 71 ? 17.032 8.660 -9.864 1.00 82.44 71 LEU A N 1
ATOM 543 C CA . LEU A 1 71 ? 15.941 9.405 -9.238 1.00 82.44 71 LEU A CA 1
ATOM 544 C C . LEU A 1 71 ? 15.961 9.257 -7.709 1.00 82.44 71 LEU A C 1
ATOM 546 O O . LEU A 1 71 ? 15.742 10.231 -6.999 1.00 82.44 71 LEU A O 1
ATOM 550 N N . HIS A 1 72 ? 16.264 8.067 -7.182 1.00 80.31 72 HIS A N 1
ATOM 551 C CA . HIS A 1 72 ? 16.389 7.849 -5.740 1.00 80.31 72 HIS A CA 1
ATOM 552 C C . HIS A 1 72 ? 17.521 8.665 -5.101 1.00 80.31 72 HIS A C 1
ATOM 554 O O . HIS A 1 72 ? 17.334 9.216 -4.009 1.00 80.31 72 HIS A O 1
ATOM 560 N N . GLU A 1 73 ? 18.674 8.727 -5.767 1.00 83.69 73 GLU A N 1
ATOM 561 C CA . GLU A 1 73 ? 19.827 9.531 -5.356 1.00 83.69 73 GLU A CA 1
ATOM 562 C C . GLU A 1 73 ? 19.451 11.018 -5.328 1.00 83.69 73 GLU A C 1
ATOM 564 O O . GLU A 1 73 ? 19.528 11.644 -4.273 1.00 83.69 73 GLU A O 1
ATOM 569 N N . GLU A 1 74 ? 18.874 11.531 -6.419 1.00 80.62 74 GLU A N 1
ATOM 570 C CA . GLU A 1 74 ? 18.438 12.928 -6.528 1.00 80.62 74 GLU A CA 1
ATOM 571 C C . GLU A 1 74 ? 17.389 13.316 -5.469 1.00 80.62 74 GLU A C 1
ATOM 573 O O . GLU A 1 74 ? 17.461 14.402 -4.891 1.00 80.62 74 GLU A O 1
ATOM 578 N N . VAL A 1 75 ? 16.411 12.445 -5.167 1.00 79.38 75 VAL A N 1
ATOM 579 C CA . VAL A 1 75 ? 15.420 12.736 -4.109 1.00 79.38 75 VAL A CA 1
ATOM 580 C C . VAL A 1 75 ? 16.092 12.743 -2.736 1.00 79.38 75 VAL A C 1
ATOM 582 O O . VAL A 1 75 ? 15.779 13.580 -1.888 1.00 79.38 75 VAL A O 1
ATOM 585 N N . THR A 1 76 ? 17.009 11.803 -2.498 1.00 80.62 76 THR A N 1
ATOM 586 C CA . THR A 1 76 ? 17.735 11.711 -1.227 1.00 80.62 76 THR A CA 1
ATOM 587 C C . THR A 1 76 ? 18.601 12.946 -0.992 1.00 80.62 76 THR A C 1
ATOM 589 O O . THR A 1 76 ? 18.622 13.459 0.126 1.00 80.62 76 THR A O 1
ATOM 592 N N . GLU A 1 77 ? 19.272 13.447 -2.026 1.00 83.62 77 GLU A N 1
ATOM 593 C CA . GLU A 1 77 ? 20.034 14.696 -1.967 1.00 83.62 77 GLU A CA 1
ATOM 594 C C . GLU A 1 77 ? 19.123 15.903 -1.729 1.00 83.62 77 GLU A C 1
ATOM 596 O O . GLU A 1 77 ? 19.394 16.721 -0.848 1.00 83.62 77 GLU A O 1
ATOM 601 N N . ALA A 1 78 ? 17.992 15.988 -2.439 1.00 76.12 78 ALA A N 1
ATOM 602 C CA . ALA A 1 78 ? 17.032 17.080 -2.275 1.00 76.12 78 ALA A CA 1
ATOM 603 C C . ALA A 1 78 ? 16.458 17.158 -0.848 1.00 76.12 78 ALA A C 1
ATOM 605 O O . ALA A 1 78 ? 16.254 18.255 -0.325 1.00 76.12 78 ALA A O 1
ATOM 606 N N . LEU A 1 79 ? 16.252 16.009 -0.194 1.00 76.12 79 LEU A N 1
ATOM 607 C CA . LEU A 1 79 ? 15.866 15.933 1.220 1.00 76.12 79 LEU A CA 1
ATOM 608 C C . LEU A 1 79 ? 16.939 16.488 2.171 1.00 76.12 79 LEU A C 1
ATOM 610 O O . LEU A 1 79 ? 16.596 16.963 3.251 1.00 76.12 79 LEU A O 1
ATOM 614 N N . GLY A 1 80 ? 18.219 16.423 1.793 1.00 76.31 80 GLY A N 1
ATOM 615 C CA . GLY A 1 80 ? 19.336 16.946 2.584 1.00 76.31 80 GLY A CA 1
ATOM 616 C C . GLY A 1 80 ? 19.594 18.443 2.394 1.00 76.31 80 GLY A C 1
ATOM 617 O O . GLY A 1 80 ? 20.116 19.088 3.299 1.00 76.31 80 GLY A O 1
ATOM 618 N N . LEU A 1 81 ? 19.221 19.008 1.242 1.00 70.38 81 LEU A N 1
ATOM 619 C CA . LEU A 1 81 ? 19.605 20.371 0.846 1.00 70.38 81 LEU A CA 1
ATOM 620 C C . LEU A 1 81 ? 18.555 21.458 1.146 1.00 70.38 81 LEU A C 1
ATOM 622 O O . LEU A 1 81 ? 18.826 22.626 0.882 1.00 70.38 81 LEU A O 1
ATOM 626 N N . LEU A 1 82 ? 17.381 21.098 1.691 1.00 61.28 82 LEU A N 1
ATOM 627 C CA . LEU A 1 82 ? 16.218 21.960 2.006 1.00 61.28 82 LEU A CA 1
ATOM 628 C C . LEU A 1 82 ? 15.291 22.477 0.870 1.00 61.28 82 LEU A C 1
ATOM 630 O O . LEU A 1 82 ? 14.214 22.967 1.239 1.00 61.28 82 LEU A O 1
ATOM 634 N N . PRO A 1 83 ? 15.532 22.365 -0.459 1.00 73.44 83 PRO A N 1
ATOM 635 C CA . PRO A 1 83 ? 14.548 22.814 -1.444 1.00 73.44 83 PRO A CA 1
ATOM 636 C C . PRO A 1 83 ? 13.394 21.805 -1.553 1.00 73.44 83 PRO A C 1
ATOM 638 O O . PRO A 1 83 ? 13.378 20.919 -2.409 1.00 73.44 83 PRO A O 1
ATOM 641 N N . HIS A 1 84 ? 12.385 21.977 -0.697 1.00 75.50 84 HIS A N 1
ATOM 642 C CA . HIS A 1 84 ? 11.218 21.095 -0.581 1.00 75.50 84 HIS A CA 1
ATOM 643 C C . HIS A 1 84 ? 10.495 20.873 -1.917 1.00 75.50 84 HIS A C 1
ATOM 645 O O . HIS A 1 84 ? 10.023 19.771 -2.189 1.00 75.50 84 HIS A O 1
ATOM 651 N N . GLN A 1 85 ? 10.457 21.887 -2.786 1.00 84.12 85 GLN A N 1
ATOM 652 C CA . GLN A 1 85 ? 9.810 21.786 -4.094 1.00 84.12 85 GLN A CA 1
ATOM 653 C C . GLN A 1 85 ? 10.491 20.766 -5.017 1.00 84.12 85 GLN A C 1
ATOM 655 O O . GLN A 1 85 ? 9.814 20.070 -5.773 1.00 84.12 85 GLN A O 1
ATOM 660 N N . ILE A 1 86 ? 11.822 20.649 -4.944 1.00 85.25 86 ILE A N 1
ATOM 661 C CA . ILE A 1 86 ? 12.573 19.671 -5.737 1.00 85.25 86 ILE A CA 1
ATOM 662 C C . ILE A 1 86 ? 12.216 18.263 -5.260 1.00 85.25 86 ILE A C 1
ATOM 664 O O . ILE A 1 86 ? 11.867 17.417 -6.080 1.00 85.25 86 ILE A O 1
ATOM 668 N N . ALA A 1 87 ? 12.202 18.033 -3.942 1.00 86.75 87 ALA A N 1
ATOM 669 C CA . ALA A 1 87 ? 11.820 16.742 -3.373 1.00 86.75 87 ALA A CA 1
ATOM 670 C C . ALA A 1 87 ? 10.389 16.336 -3.772 1.00 86.75 87 ALA A C 1
ATOM 672 O O . ALA A 1 87 ? 10.179 15.210 -4.221 1.00 86.75 87 ALA A O 1
ATOM 673 N N . VAL A 1 88 ? 9.424 17.261 -3.693 1.00 88.56 88 VAL A N 1
ATOM 674 C CA . VAL A 1 88 ? 8.029 17.033 -4.119 1.00 88.56 88 VAL A CA 1
ATOM 675 C C . VAL A 1 88 ? 7.950 16.659 -5.601 1.00 88.56 88 VAL A C 1
ATOM 677 O O . VAL A 1 88 ? 7.316 15.664 -5.956 1.00 88.56 88 VAL A O 1
ATOM 680 N N . ASN A 1 89 ? 8.628 17.409 -6.475 1.00 88.94 89 ASN A N 1
ATOM 681 C CA . ASN A 1 89 ? 8.635 17.125 -7.910 1.00 88.94 89 ASN A CA 1
ATOM 682 C C . ASN A 1 89 ? 9.215 15.738 -8.211 1.00 88.94 89 ASN A C 1
ATOM 684 O O . ASN A 1 89 ? 8.642 14.996 -9.009 1.00 88.94 89 ASN A O 1
ATOM 688 N N . ARG A 1 90 ? 10.305 15.356 -7.537 1.00 88.62 90 ARG A N 1
ATOM 689 C CA . ARG A 1 90 ? 10.916 14.039 -7.736 1.00 88.62 90 ARG A CA 1
ATOM 690 C C . ARG A 1 90 ? 10.076 12.899 -7.166 1.00 88.62 90 ARG A C 1
ATOM 692 O O . ARG A 1 90 ? 9.976 11.851 -7.794 1.00 88.62 90 ARG A O 1
ATOM 699 N N . ILE A 1 91 ? 9.407 13.094 -6.030 1.00 91.06 91 ILE A N 1
ATOM 700 C CA . ILE A 1 91 ? 8.454 12.111 -5.489 1.00 91.06 91 ILE A CA 1
ATOM 701 C C . ILE A 1 91 ? 7.277 11.899 -6.446 1.00 91.06 91 ILE A C 1
ATOM 703 O O . ILE A 1 91 ? 6.838 10.763 -6.632 1.00 91.06 91 ILE A O 1
ATOM 707 N N . ARG A 1 92 ? 6.811 12.955 -7.123 1.00 92.38 92 ARG A N 1
ATOM 708 C CA . ARG A 1 92 ? 5.801 12.827 -8.181 1.00 92.38 92 ARG A CA 1
ATOM 709 C C . ARG A 1 92 ? 6.298 11.959 -9.340 1.00 92.38 92 ARG A C 1
ATOM 711 O O . ARG A 1 92 ? 5.560 11.091 -9.792 1.00 92.38 92 ARG A O 1
ATOM 718 N N . GLU A 1 93 ? 7.545 12.132 -9.778 1.00 90.81 93 GLU A N 1
ATOM 719 C CA . GLU A 1 93 ? 8.147 11.270 -10.809 1.00 90.81 93 GLU A CA 1
ATOM 720 C C . GLU A 1 93 ? 8.239 9.804 -10.351 1.00 90.81 93 GLU A C 1
ATOM 722 O O . GLU A 1 93 ? 7.914 8.898 -11.120 1.00 90.81 93 GLU A O 1
ATOM 727 N N . VAL A 1 94 ? 8.602 9.553 -9.085 1.00 91.81 94 VAL A N 1
ATOM 728 C CA . VAL A 1 94 ? 8.596 8.197 -8.506 1.00 91.81 94 VAL A CA 1
ATOM 729 C C . VAL A 1 94 ? 7.182 7.600 -8.534 1.00 91.81 94 VAL A C 1
ATOM 731 O O . VAL A 1 94 ? 7.016 6.443 -8.926 1.00 91.81 94 VAL A O 1
ATOM 734 N N . ASN A 1 95 ? 6.154 8.384 -8.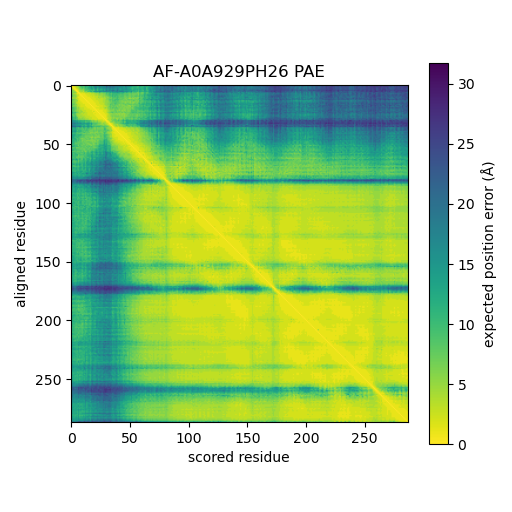189 1.00 94.62 95 ASN A N 1
ATOM 735 C CA . ASN A 1 95 ? 4.756 7.952 -8.257 1.00 94.62 95 ASN A CA 1
ATOM 736 C C . ASN A 1 95 ? 4.330 7.597 -9.694 1.00 94.62 95 ASN A C 1
ATOM 738 O O . ASN A 1 95 ? 3.768 6.531 -9.930 1.00 94.62 95 ASN A O 1
ATOM 742 N N . GLU A 1 96 ? 4.666 8.424 -10.686 1.00 94.12 96 GLU A N 1
ATOM 743 C CA . GLU A 1 96 ? 4.374 8.124 -12.096 1.00 94.12 96 GLU A CA 1
ATOM 744 C C . GLU A 1 96 ? 5.058 6.841 -12.594 1.00 94.12 96 GLU A C 1
ATOM 746 O O . GLU A 1 96 ? 4.564 6.172 -13.513 1.00 94.12 96 GLU A O 1
ATOM 751 N N . ILE A 1 97 ? 6.225 6.501 -12.041 1.00 91.75 97 ILE A N 1
ATOM 752 C CA . ILE A 1 97 ? 6.902 5.237 -12.334 1.00 91.75 97 ILE A CA 1
ATOM 753 C C . ILE A 1 97 ? 6.161 4.071 -11.672 1.00 91.75 97 ILE A C 1
ATOM 755 O O . ILE A 1 97 ? 5.951 3.057 -12.341 1.00 91.75 97 ILE A O 1
ATOM 759 N N . ALA A 1 98 ? 5.700 4.222 -10.426 1.00 93.38 98 ALA A N 1
ATOM 760 C CA . ALA A 1 98 ? 4.885 3.217 -9.742 1.00 93.38 98 ALA A CA 1
ATOM 761 C C . ALA A 1 98 ? 3.587 2.911 -10.502 1.00 93.38 98 ALA A C 1
ATOM 763 O O . ALA A 1 98 ? 3.278 1.751 -10.771 1.00 93.38 98 ALA A O 1
ATOM 764 N N . GLU A 1 99 ? 2.852 3.945 -10.919 1.00 94.50 99 GLU A N 1
ATOM 765 C CA . GLU A 1 99 ? 1.603 3.779 -11.669 1.00 94.50 99 GLU A CA 1
ATOM 766 C C . GLU A 1 99 ? 1.824 3.047 -12.996 1.00 94.50 99 GLU A C 1
ATOM 768 O O . GLU A 1 99 ? 1.029 2.188 -13.391 1.00 94.50 99 GLU A O 1
ATOM 773 N N . ARG A 1 100 ? 2.937 3.342 -13.679 1.00 92.25 100 ARG A N 1
ATOM 774 C CA . ARG A 1 100 ? 3.317 2.635 -14.906 1.00 92.25 100 ARG A CA 1
ATOM 775 C C . ARG A 1 100 ? 3.739 1.196 -14.626 1.00 92.25 100 ARG A C 1
ATOM 777 O O . ARG A 1 100 ? 3.329 0.318 -15.378 1.00 92.25 100 ARG A O 1
ATOM 784 N N . ALA A 1 101 ? 4.463 0.932 -13.539 1.00 90.81 101 ALA A N 1
ATOM 785 C CA . ALA A 1 101 ? 4.815 -0.425 -13.126 1.00 90.81 101 ALA A CA 1
ATOM 786 C C . ALA A 1 101 ? 3.567 -1.281 -12.846 1.00 90.81 101 ALA A C 1
ATOM 788 O O . ALA A 1 101 ? 3.496 -2.415 -13.319 1.00 90.81 101 ALA A O 1
ATOM 789 N N . ILE A 1 102 ? 2.548 -0.720 -12.181 1.00 93.50 102 ILE A N 1
ATOM 790 C CA . ILE A 1 102 ? 1.249 -1.382 -11.971 1.00 93.50 102 ILE A CA 1
ATOM 791 C C . ILE A 1 102 ? 0.575 -1.681 -13.315 1.00 93.50 102 ILE A C 1
ATOM 793 O O . ILE A 1 102 ? 0.142 -2.808 -13.559 1.00 93.50 102 ILE A O 1
ATOM 797 N N . LYS A 1 103 ? 0.501 -0.687 -14.213 1.00 94.25 103 LYS A N 1
ATOM 798 C CA . LYS A 1 103 ? -0.133 -0.838 -15.533 1.00 94.25 103 LYS A CA 1
ATOM 799 C C . LYS A 1 103 ? 0.566 -1.886 -16.406 1.00 94.25 103 LYS A C 1
ATOM 801 O O . LYS A 1 103 ? -0.102 -2.615 -17.131 1.00 94.25 103 LYS A O 1
ATOM 806 N N . GLU A 1 104 ? 1.893 -1.951 -16.341 1.00 88.75 104 GLU A N 1
ATOM 807 C CA . GLU A 1 104 ? 2.741 -2.870 -17.115 1.00 88.75 104 GLU A CA 1
ATOM 808 C C . GLU A 1 104 ? 2.968 -4.223 -16.419 1.00 88.75 104 GLU A C 1
ATOM 810 O O . GLU A 1 104 ? 3.708 -5.061 -16.930 1.00 88.75 104 GLU A O 1
ATOM 815 N N . TYR A 1 105 ? 2.337 -4.449 -15.267 1.00 88.88 105 TYR A N 1
ATOM 816 C CA . TYR A 1 105 ? 2.434 -5.677 -14.481 1.00 88.88 105 TYR A CA 1
ATOM 817 C C . TYR A 1 105 ? 3.851 -6.045 -13.990 1.00 88.88 105 TYR A C 1
ATOM 819 O O . TYR A 1 105 ? 4.217 -7.215 -13.868 1.00 88.88 105 TYR A O 1
ATOM 827 N N . ARG A 1 106 ? 4.668 -5.029 -13.687 1.00 88.44 106 ARG A N 1
ATOM 828 C CA . ARG A 1 106 ? 6.085 -5.147 -13.302 1.00 88.44 106 ARG A CA 1
ATOM 829 C C . ARG A 1 106 ? 6.256 -5.187 -11.780 1.00 88.44 106 ARG A C 1
ATOM 831 O O . ARG A 1 106 ? 6.573 -4.169 -11.165 1.00 88.44 106 ARG A O 1
ATOM 838 N N . LYS A 1 107 ? 6.041 -6.364 -11.179 1.00 89.00 107 LYS A N 1
ATOM 839 C CA . LYS A 1 107 ? 6.120 -6.565 -9.715 1.00 89.00 107 LYS A CA 1
ATOM 840 C C . LYS A 1 107 ? 7.475 -6.155 -9.132 1.00 89.00 107 LYS A C 1
ATOM 842 O O . LYS A 1 107 ? 7.515 -5.404 -8.172 1.00 89.00 107 LYS A O 1
ATOM 847 N N . ASP A 1 108 ? 8.566 -6.585 -9.760 1.00 87.31 108 ASP A N 1
ATOM 848 C CA . ASP A 1 108 ? 9.951 -6.290 -9.367 1.00 87.31 108 ASP A CA 1
ATOM 849 C C . ASP A 1 108 ? 10.229 -4.784 -9.250 1.00 87.31 108 ASP A C 1
ATOM 851 O O . ASP A 1 108 ? 10.802 -4.308 -8.267 1.00 87.31 108 ASP A O 1
ATOM 855 N N . VAL A 1 109 ? 9.775 -4.029 -10.251 1.00 89.69 109 VAL A N 1
ATOM 856 C CA . VAL A 1 109 ? 9.909 -2.572 -10.292 1.00 89.69 109 VAL A CA 1
ATOM 857 C C . VAL A 1 109 ? 9.048 -1.934 -9.209 1.00 89.69 109 VAL A C 1
ATOM 859 O O . VAL A 1 109 ? 9.526 -1.057 -8.494 1.00 89.69 109 VAL A O 1
ATOM 862 N N . LEU A 1 110 ? 7.797 -2.379 -9.067 1.00 91.69 110 LEU A N 1
ATOM 863 C CA . LEU A 1 110 ? 6.878 -1.859 -8.060 1.00 91.69 110 LEU A CA 1
ATOM 864 C C . LEU A 1 110 ? 7.431 -2.055 -6.641 1.00 91.69 110 LEU A C 1
ATOM 866 O O . LEU A 1 110 ? 7.510 -1.078 -5.900 1.00 91.69 110 LEU A O 1
ATOM 870 N N . SER A 1 111 ? 7.900 -3.256 -6.290 1.00 90.44 111 SER A N 1
ATOM 871 C CA . SER A 1 111 ? 8.537 -3.535 -4.994 1.00 90.44 111 SER A CA 1
ATOM 872 C C . SER A 1 111 ? 9.718 -2.598 -4.731 1.00 90.44 111 SER A C 1
ATOM 874 O O . SER A 1 111 ? 9.883 -2.064 -3.631 1.00 90.44 111 SER A O 1
ATOM 876 N N . TYR A 1 112 ? 10.546 -2.347 -5.753 1.00 89.38 112 TYR A N 1
ATOM 877 C CA . TYR A 1 112 ? 11.689 -1.450 -5.616 1.00 89.38 112 TYR A CA 1
ATOM 878 C C . TYR A 1 112 ? 11.264 0.012 -5.409 1.00 89.38 112 TYR A C 1
ATOM 880 O O . TYR A 1 112 ? 11.828 0.692 -4.546 1.00 89.38 112 TYR A O 1
ATOM 888 N N . VAL A 1 113 ? 10.237 0.476 -6.129 1.00 90.62 113 VAL A N 1
ATOM 889 C CA . VAL A 1 113 ? 9.645 1.810 -5.945 1.00 90.62 113 VAL A CA 1
ATOM 890 C C . VAL A 1 113 ? 9.052 1.967 -4.544 1.00 90.62 113 VAL A C 1
ATOM 892 O O . VAL A 1 113 ? 9.328 2.966 -3.882 1.00 90.62 113 VAL A O 1
ATOM 895 N N . LEU A 1 114 ? 8.300 0.977 -4.055 1.00 92.75 114 LEU A N 1
ATOM 896 C CA . LEU A 1 114 ? 7.734 0.987 -2.703 1.00 92.75 114 LEU A CA 1
ATOM 897 C C . LEU A 1 114 ? 8.833 1.094 -1.645 1.00 92.75 114 LEU A C 1
ATOM 899 O O . LEU A 1 114 ? 8.736 1.905 -0.728 1.00 92.75 114 LEU A O 1
ATOM 903 N N . ARG A 1 115 ? 9.939 0.360 -1.806 1.00 90.38 115 ARG A N 1
ATOM 904 C CA . ARG A 1 115 ? 11.096 0.476 -0.907 1.00 90.38 115 ARG A CA 1
ATOM 905 C C . ARG A 1 115 ? 11.706 1.881 -0.920 1.00 90.38 115 ARG A C 1
ATOM 907 O O . ARG A 1 115 ? 12.055 2.405 0.138 1.00 90.38 115 ARG A O 1
ATOM 914 N N . ILE A 1 116 ? 11.830 2.501 -2.096 1.00 90.69 116 ILE A N 1
ATOM 915 C CA . ILE A 1 116 ? 12.313 3.884 -2.222 1.00 90.69 116 ILE A CA 1
ATOM 916 C C . ILE A 1 116 ? 11.370 4.844 -1.501 1.00 90.69 116 ILE A C 1
ATOM 918 O O . ILE A 1 116 ? 11.830 5.599 -0.648 1.00 90.69 116 ILE A O 1
ATOM 922 N N . LEU A 1 117 ? 10.068 4.789 -1.789 1.00 92.88 117 LEU A N 1
ATOM 923 C CA . LEU A 1 117 ? 9.067 5.641 -1.148 1.00 92.88 117 LEU A CA 1
ATOM 924 C C . LEU A 1 117 ? 9.065 5.455 0.373 1.00 92.88 117 LEU A C 1
ATOM 926 O O . LEU A 1 117 ? 9.032 6.443 1.099 1.00 92.88 117 LEU A O 1
ATOM 930 N N . SER A 1 118 ? 9.188 4.218 0.862 1.00 93.56 118 SER A N 1
ATOM 931 C CA . SER A 1 118 ? 9.270 3.916 2.296 1.00 93.56 118 SER A CA 1
ATOM 932 C C . SER A 1 118 ? 10.478 4.604 2.927 1.00 93.56 118 SER A C 1
ATOM 934 O O . SER A 1 118 ? 10.350 5.326 3.913 1.00 93.56 118 SER A O 1
ATOM 936 N N . ASN A 1 119 ? 11.661 4.447 2.326 1.00 91.44 119 ASN A N 1
ATOM 937 C CA . ASN A 1 119 ? 12.886 5.080 2.813 1.00 91.44 119 ASN A CA 1
ATOM 938 C C . ASN A 1 119 ? 12.789 6.610 2.801 1.00 91.44 119 ASN A C 1
ATOM 940 O O . ASN A 1 119 ? 13.232 7.263 3.748 1.00 91.44 119 ASN A O 1
ATOM 944 N N . LEU A 1 120 ? 12.207 7.184 1.747 1.00 91.38 120 LEU A N 1
ATOM 945 C CA . LEU A 1 120 ? 11.981 8.623 1.639 1.00 91.38 120 LEU A CA 1
ATOM 946 C C . LEU A 1 120 ? 10.986 9.116 2.692 1.00 91.38 120 LEU A C 1
ATOM 948 O O . LEU A 1 120 ? 11.229 10.153 3.305 1.00 91.38 120 LEU A O 1
ATOM 952 N N . GLY A 1 121 ? 9.915 8.367 2.955 1.00 92.19 121 GLY A N 1
ATOM 953 C CA . GLY A 1 121 ? 8.924 8.696 3.976 1.00 92.19 121 GLY A CA 1
ATOM 954 C C . GLY A 1 121 ? 9.517 8.650 5.380 1.00 92.19 121 GLY A C 1
ATOM 955 O O . GLY A 1 121 ? 9.346 9.593 6.144 1.00 92.19 121 GLY A O 1
ATOM 956 N N . ILE A 1 122 ? 10.317 7.625 5.691 1.00 92.12 122 ILE A N 1
ATOM 957 C CA . ILE A 1 122 ? 11.041 7.510 6.967 1.00 92.12 122 ILE A CA 1
ATOM 958 C C . ILE A 1 122 ? 12.014 8.682 7.142 1.00 92.12 122 ILE A C 1
ATOM 960 O O . ILE A 1 122 ? 12.044 9.303 8.204 1.00 92.12 122 ILE A O 1
ATOM 964 N N . LYS A 1 123 ? 12.814 9.011 6.116 1.00 91.12 123 LYS A N 1
ATOM 965 C CA . LYS A 1 123 ? 13.734 10.163 6.163 1.00 91.12 123 LYS A CA 1
ATOM 966 C C . LYS A 1 123 ? 12.973 11.478 6.345 1.00 91.12 123 LYS A C 1
ATOM 968 O O . LYS A 1 123 ? 13.377 12.294 7.168 1.00 91.12 123 LYS A O 1
ATOM 973 N N . SER A 1 124 ? 11.858 11.647 5.635 1.00 89.56 124 SER A N 1
ATOM 974 C CA . SER A 1 124 ? 10.999 12.830 5.740 1.00 89.56 124 SER A CA 1
ATOM 975 C C . SER A 1 124 ? 10.416 12.977 7.143 1.00 89.56 124 SER A C 1
ATOM 977 O O . SER A 1 124 ? 10.510 14.049 7.737 1.00 89.56 124 SER A O 1
ATOM 979 N N . ALA A 1 125 ? 9.915 11.882 7.716 1.00 90.50 125 ALA A N 1
ATOM 980 C CA . ALA A 1 125 ? 9.392 11.843 9.073 1.00 90.50 125 ALA A CA 1
ATOM 981 C C . ALA A 1 125 ? 10.479 12.144 10.121 1.00 90.50 125 ALA A C 1
ATOM 983 O O . ALA A 1 125 ? 10.242 12.931 11.035 1.00 90.50 125 ALA A O 1
ATOM 984 N N . LYS A 1 126 ? 11.696 11.590 9.968 1.00 89.12 126 LYS A N 1
ATOM 985 C CA . LYS A 1 126 ? 12.854 11.903 10.836 1.00 89.12 126 LYS A CA 1
ATOM 986 C C . LYS A 1 126 ? 13.234 13.378 10.786 1.00 89.12 126 LYS A C 1
ATOM 988 O O . LYS A 1 126 ? 13.508 13.964 11.828 1.00 89.12 126 LYS A O 1
ATOM 993 N N . GLY A 1 127 ? 13.255 13.957 9.587 1.00 86.81 127 GLY A N 1
ATOM 994 C CA . GLY A 1 127 ? 13.573 15.369 9.366 1.00 86.81 127 GLY A CA 1
ATOM 995 C C . GLY A 1 127 ? 12.458 16.332 9.779 1.00 86.81 127 GLY A C 1
ATOM 996 O O . GLY A 1 127 ? 12.661 17.540 9.761 1.00 86.81 127 GLY A O 1
ATOM 997 N N . GLY A 1 128 ? 11.282 15.817 10.147 1.00 86.62 128 GLY A N 1
ATOM 998 C CA . GLY A 1 128 ? 10.112 16.624 10.475 1.00 86.62 128 GLY A CA 1
ATOM 999 C C . GLY A 1 128 ? 9.442 17.286 9.265 1.00 86.62 128 GLY A C 1
ATOM 1000 O O . GLY A 1 128 ? 8.646 18.211 9.427 1.00 86.62 128 GLY A O 1
ATOM 1001 N N . PHE A 1 129 ? 9.722 16.802 8.052 1.00 88.38 129 PHE A N 1
ATOM 1002 C CA . PHE A 1 129 ? 9.112 17.263 6.804 1.00 88.38 129 PHE A CA 1
ATOM 1003 C C . PHE A 1 129 ? 7.704 16.669 6.654 1.00 88.38 129 PHE A C 1
ATOM 1005 O O . PHE A 1 129 ? 7.453 15.775 5.840 1.00 88.38 129 PHE A O 1
ATOM 1012 N N . TRP A 1 130 ? 6.774 17.131 7.489 1.00 88.25 130 TRP A N 1
ATOM 1013 C CA . TRP A 1 130 ? 5.431 16.559 7.625 1.00 88.25 130 TRP A CA 1
ATOM 1014 C C . TRP A 1 130 ? 4.641 16.568 6.313 1.00 88.25 130 TRP A C 1
ATOM 1016 O O . TRP A 1 130 ? 4.024 15.563 5.984 1.00 88.25 130 TRP A O 1
ATOM 1026 N N . TYR A 1 131 ? 4.709 17.651 5.532 1.00 89.94 131 TYR A N 1
ATOM 1027 C CA . TYR A 1 131 ? 3.972 17.767 4.269 1.00 89.94 131 TYR A CA 1
ATOM 1028 C C . TYR A 1 131 ? 4.425 16.704 3.271 1.00 89.94 131 TYR A C 1
ATOM 1030 O O . TYR A 1 131 ? 3.616 16.051 2.617 1.00 89.94 131 TYR A O 1
ATOM 1038 N N . LEU A 1 132 ? 5.735 16.478 3.214 1.00 91.06 132 LEU A N 1
ATOM 1039 C CA . LEU A 1 132 ? 6.324 15.460 2.363 1.00 91.06 132 LEU A CA 1
ATOM 1040 C C . LEU A 1 132 ? 5.991 14.051 2.848 1.00 91.06 132 LEU A C 1
ATOM 1042 O O . LEU A 1 132 ? 5.665 13.178 2.051 1.00 91.06 132 LEU A O 1
ATOM 1046 N N . THR A 1 133 ? 6.017 13.851 4.164 1.00 93.12 133 THR A N 1
ATOM 1047 C CA . THR A 1 133 ? 5.612 12.594 4.798 1.00 93.12 133 THR A CA 1
ATOM 1048 C C . THR A 1 133 ? 4.155 12.269 4.465 1.00 93.12 133 THR A C 1
ATOM 1050 O O . THR A 1 133 ? 3.870 11.170 4.002 1.00 93.12 133 THR A O 1
ATOM 1053 N N . TYR A 1 134 ? 3.254 13.245 4.616 1.00 93.56 134 TYR A N 1
ATOM 1054 C CA . TYR A 1 134 ? 1.842 13.137 4.256 1.00 93.56 134 TYR A CA 1
ATOM 1055 C C . TYR A 1 134 ? 1.663 12.770 2.777 1.00 93.56 134 TYR A C 1
ATOM 1057 O O . TYR A 1 134 ? 0.972 11.802 2.467 1.00 93.56 134 TYR A O 1
ATOM 1065 N N . GLN A 1 135 ? 2.342 13.474 1.862 1.00 94.50 135 GLN A N 1
ATOM 1066 C CA . GLN A 1 135 ? 2.284 13.153 0.433 1.00 94.50 135 GLN A CA 1
ATOM 1067 C C . GLN A 1 135 ? 2.740 11.725 0.137 1.00 94.50 135 GLN A C 1
ATOM 1069 O O . GLN A 1 135 ? 2.099 11.030 -0.646 1.00 94.50 135 GLN A O 1
ATOM 1074 N N . ILE A 1 136 ? 3.835 11.276 0.755 1.00 95.06 136 ILE A N 1
ATOM 1075 C CA . ILE A 1 136 ? 4.349 9.921 0.550 1.00 95.06 136 ILE A CA 1
ATOM 1076 C C . ILE A 1 136 ? 3.337 8.887 1.054 1.00 95.06 136 ILE A C 1
ATOM 1078 O O . ILE A 1 136 ? 3.066 7.927 0.337 1.00 95.06 136 ILE A O 1
ATOM 1082 N N . VAL A 1 137 ? 2.732 9.086 2.229 1.00 95.75 137 VAL A N 1
ATOM 1083 C CA . VAL A 1 137 ? 1.683 8.190 2.751 1.00 95.75 137 VAL A CA 1
ATOM 1084 C C . VAL A 1 137 ? 0.465 8.158 1.820 1.00 95.75 137 VAL A C 1
ATOM 1086 O O . VAL A 1 137 ? -0.030 7.078 1.505 1.00 95.75 137 VAL A O 1
ATOM 1089 N N . SER A 1 138 ? 0.034 9.308 1.297 1.00 96.06 138 SER A N 1
ATOM 1090 C CA . SER A 1 138 ? -1.075 9.375 0.335 1.00 96.06 138 SER A CA 1
ATOM 1091 C C . SER A 1 138 ? -0.741 8.675 -0.994 1.00 96.06 138 SER A C 1
ATOM 1093 O O . SER A 1 138 ? -1.562 7.960 -1.573 1.00 96.06 138 SER A O 1
ATOM 1095 N N . ILE A 1 139 ? 0.505 8.793 -1.463 1.00 95.69 139 ILE A N 1
ATOM 1096 C CA . ILE A 1 139 ? 1.011 8.036 -2.615 1.00 95.69 139 ILE A CA 1
ATOM 1097 C C . ILE A 1 139 ? 0.980 6.529 -2.327 1.00 95.69 139 ILE A C 1
ATOM 1099 O O . ILE A 1 139 ? 0.498 5.769 -3.166 1.00 95.69 139 ILE A O 1
ATOM 1103 N N . PHE A 1 140 ? 1.421 6.087 -1.144 1.00 94.62 140 PHE A N 1
ATOM 1104 C CA . PHE A 1 140 ? 1.337 4.683 -0.729 1.00 94.62 140 PHE A CA 1
ATOM 1105 C C . PHE A 1 140 ? -0.096 4.162 -0.725 1.00 94.62 140 PHE A C 1
ATOM 1107 O O . PHE A 1 140 ? -0.343 3.094 -1.280 1.00 94.62 140 PHE A O 1
ATOM 1114 N N . LYS A 1 141 ? -1.039 4.924 -0.160 1.00 95.88 141 LYS A N 1
ATOM 1115 C CA . LYS A 1 141 ? -2.472 4.613 -0.193 1.00 95.88 141 LYS A CA 1
ATOM 1116 C C . LYS A 1 141 ? -2.944 4.370 -1.631 1.00 95.88 141 LYS A C 1
ATOM 1118 O O . LYS A 1 141 ? -3.483 3.308 -1.941 1.00 95.88 141 LYS A O 1
ATOM 1123 N N . ASN A 1 142 ? -2.681 5.319 -2.528 1.00 96.31 142 ASN A N 1
ATOM 1124 C CA . ASN A 1 142 ? -3.126 5.246 -3.921 1.00 96.31 142 ASN A CA 1
ATOM 1125 C C . ASN A 1 142 ? -2.484 4.082 -4.689 1.00 96.31 142 ASN A C 1
ATOM 1127 O O . ASN A 1 142 ? -3.172 3.351 -5.406 1.00 96.31 142 ASN A O 1
ATOM 1131 N N . ILE A 1 143 ? -1.171 3.894 -4.538 1.00 95.50 143 ILE A N 1
ATOM 1132 C CA . ILE A 1 143 ? -0.434 2.783 -5.149 1.00 95.50 143 ILE A CA 1
ATOM 1133 C C . ILE A 1 143 ? -0.939 1.453 -4.592 1.00 95.50 143 ILE A C 1
ATOM 1135 O O . ILE A 1 143 ? -1.157 0.532 -5.374 1.00 95.50 143 ILE A O 1
ATOM 1139 N N . GLY A 1 144 ? -1.169 1.346 -3.284 1.00 95.38 144 GLY A N 1
ATOM 1140 C CA . GLY A 1 144 ? -1.641 0.128 -2.633 1.00 95.38 144 GLY A CA 1
ATOM 1141 C C . GLY A 1 144 ? -3.002 -0.319 -3.136 1.00 95.38 144 GLY A C 1
ATOM 1142 O O . GLY A 1 144 ? -3.123 -1.447 -3.608 1.00 95.38 144 GLY A O 1
ATOM 1143 N N . VAL A 1 145 ? -3.991 0.577 -3.158 1.00 96.75 145 VAL A N 1
ATOM 1144 C CA . VAL A 1 145 ? -5.333 0.265 -3.680 1.00 96.75 145 VAL A CA 1
ATOM 1145 C C . VAL A 1 145 ? -5.267 -0.164 -5.152 1.00 96.75 145 VAL A C 1
ATOM 1147 O O . VAL A 1 145 ? -5.826 -1.198 -5.523 1.00 96.75 145 VAL A O 1
ATOM 1150 N N . LYS A 1 146 ? -4.530 0.574 -6.000 1.00 96.69 146 LYS A N 1
ATOM 1151 C CA . LYS A 1 146 ? -4.352 0.224 -7.425 1.00 96.69 146 LYS A CA 1
ATOM 1152 C C . LYS A 1 146 ? -3.616 -1.108 -7.615 1.00 96.69 146 LYS A C 1
ATOM 1154 O O . LYS A 1 146 ? -3.921 -1.850 -8.547 1.00 96.69 146 LYS A O 1
ATOM 1159 N N . SER A 1 147 ? -2.648 -1.412 -6.752 1.00 94.81 147 SER A N 1
ATOM 1160 C CA . SER A 1 147 ? -1.858 -2.645 -6.810 1.00 94.81 147 SER A CA 1
ATOM 1161 C C . SER A 1 147 ? -2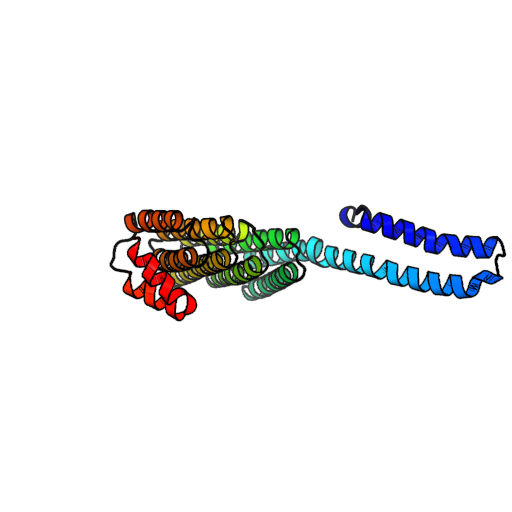.703 -3.860 -6.445 1.00 94.81 147 SER A C 1
ATOM 1163 O O . SER A 1 147 ? -2.719 -4.847 -7.181 1.00 94.81 147 SER A O 1
ATOM 1165 N N . VAL A 1 148 ? -3.480 -3.752 -5.367 1.00 95.94 148 VAL A N 1
ATOM 1166 C CA . VAL A 1 148 ? -4.434 -4.778 -4.935 1.00 95.94 148 VAL A CA 1
ATOM 1167 C C . VAL A 1 148 ? -5.517 -5.010 -5.987 1.00 95.94 148 VAL A C 1
ATOM 1169 O O . VAL A 1 148 ? -5.848 -6.158 -6.272 1.00 95.94 148 VAL A O 1
ATOM 1172 N N . ASP A 1 149 ? -6.021 -3.957 -6.642 1.00 95.25 149 ASP A N 1
ATOM 1173 C CA . ASP A 1 149 ? -6.989 -4.111 -7.736 1.00 95.25 149 ASP A CA 1
ATOM 1174 C C . ASP A 1 149 ? -6.428 -4.949 -8.902 1.00 95.25 149 ASP A C 1
ATOM 1176 O O . ASP A 1 149 ? -7.148 -5.732 -9.525 1.00 95.25 149 ASP A O 1
ATOM 1180 N N . LYS A 1 150 ? -5.111 -4.870 -9.131 1.00 94.19 150 LYS A N 1
ATOM 1181 C CA . LYS A 1 150 ? -4.355 -5.727 -10.058 1.00 94.19 150 LYS A CA 1
ATOM 1182 C C . LYS A 1 150 ? -3.849 -7.030 -9.432 1.00 94.19 150 LYS A C 1
ATOM 1184 O O . LYS A 1 150 ? -3.017 -7.692 -10.036 1.00 94.19 150 LYS A O 1
ATOM 1189 N N . ARG A 1 151 ? -4.332 -7.436 -8.255 1.00 93.75 151 ARG A N 1
ATOM 1190 C CA . ARG A 1 151 ? -3.905 -8.659 -7.549 1.00 93.75 151 ARG A CA 1
ATOM 1191 C C . ARG A 1 151 ? -2.384 -8.732 -7.325 1.00 93.75 151 ARG A C 1
ATOM 1193 O O . ARG A 1 151 ? -1.786 -9.810 -7.377 1.00 93.75 151 ARG A O 1
ATOM 1200 N N . PHE A 1 152 ? -1.737 -7.586 -7.110 1.00 89.00 152 PHE A N 1
ATOM 1201 C CA . PHE A 1 152 ? -0.373 -7.549 -6.596 1.00 89.00 152 PHE A CA 1
ATOM 1202 C C . PHE A 1 152 ? -0.391 -7.673 -5.084 1.00 89.00 152 PHE A C 1
ATOM 1204 O O . PHE A 1 152 ? -0.825 -6.762 -4.387 1.00 89.00 152 PHE A O 1
ATOM 1211 N N . GLU A 1 153 ? 0.131 -8.792 -4.603 1.00 82.56 153 GLU A N 1
ATOM 1212 C CA . GLU A 1 153 ? 0.458 -8.978 -3.198 1.00 82.56 153 GLU A CA 1
ATOM 1213 C C . GLU A 1 153 ? 1.933 -8.644 -3.002 1.00 82.56 153 GLU A C 1
ATOM 1215 O O . GLU A 1 153 ? 2.816 -9.291 -3.572 1.00 82.56 153 GLU A O 1
ATOM 1220 N N . ASP A 1 154 ? 2.182 -7.590 -2.236 1.00 80.25 154 ASP A N 1
ATOM 1221 C CA . ASP A 1 154 ? 3.509 -7.189 -1.797 1.00 80.25 154 ASP A CA 1
ATOM 1222 C C . ASP A 1 154 ? 3.389 -6.633 -0.376 1.00 80.25 154 ASP A C 1
ATOM 1224 O O . ASP A 1 154 ? 2.638 -5.686 -0.123 1.00 80.25 154 ASP A O 1
ATOM 1228 N N . SER A 1 155 ? 4.130 -7.224 0.561 1.00 79.31 155 SER A N 1
ATOM 1229 C CA . SER A 1 155 ? 4.108 -6.822 1.966 1.00 79.31 155 SER A CA 1
ATOM 1230 C C . SER A 1 155 ? 4.612 -5.392 2.183 1.00 79.31 155 SER A C 1
ATOM 1232 O O . SER A 1 155 ? 4.261 -4.768 3.183 1.00 79.31 155 SER A O 1
ATOM 1234 N N . TYR A 1 156 ? 5.379 -4.822 1.245 1.00 82.19 156 TYR A N 1
ATOM 1235 C CA . TYR A 1 156 ? 5.817 -3.428 1.301 1.00 82.19 156 TYR A CA 1
ATOM 1236 C C . TYR A 1 156 ? 4.668 -2.421 1.171 1.00 82.19 156 TYR A C 1
ATOM 1238 O O . TYR A 1 156 ? 4.849 -1.278 1.592 1.00 82.19 156 TYR A O 1
ATOM 1246 N N . LEU A 1 157 ? 3.498 -2.810 0.644 1.00 84.44 157 LEU A N 1
ATOM 1247 C CA . LEU A 1 157 ? 2.339 -1.914 0.541 1.00 84.44 157 LEU A CA 1
ATOM 1248 C C . LEU A 1 157 ? 1.860 -1.432 1.915 1.00 84.44 157 LEU A C 1
ATOM 1250 O O . LEU A 1 157 ? 1.653 -0.237 2.112 1.00 84.44 157 LEU A O 1
ATOM 1254 N N . THR A 1 158 ? 1.727 -2.350 2.871 1.00 86.38 158 THR A N 1
ATOM 1255 C CA . THR A 1 158 ? 1.282 -2.051 4.239 1.00 86.38 158 THR A CA 1
ATOM 1256 C C . THR A 1 158 ? 2.465 -1.749 5.156 1.00 86.38 158 THR A C 1
ATOM 1258 O O . THR A 1 158 ? 2.433 -0.758 5.887 1.00 86.38 158 THR A O 1
ATOM 1261 N N . ASN A 1 159 ? 3.556 -2.520 5.063 1.00 88.81 159 ASN A N 1
ATOM 1262 C CA . ASN A 1 159 ? 4.743 -2.316 5.900 1.00 88.81 159 ASN A CA 1
ATOM 1263 C C . ASN A 1 159 ? 5.395 -0.949 5.664 1.00 88.81 159 ASN A C 1
ATOM 1265 O O . ASN A 1 159 ? 5.865 -0.332 6.617 1.00 88.81 159 ASN A O 1
ATOM 1269 N N . GLY A 1 160 ? 5.394 -0.445 4.424 1.00 85.81 160 GLY A N 1
ATOM 1270 C CA . GLY A 1 160 ? 5.914 0.887 4.118 1.00 85.81 160 GLY A CA 1
ATOM 1271 C C . GLY A 1 160 ? 5.166 1.986 4.875 1.00 85.81 160 GLY A C 1
ATOM 1272 O O . GLY A 1 160 ? 5.797 2.831 5.510 1.00 85.81 160 GLY A O 1
ATOM 1273 N N . ILE A 1 161 ? 3.827 1.931 4.888 1.00 90.31 161 ILE A N 1
ATOM 1274 C CA . ILE A 1 161 ? 2.986 2.866 5.652 1.00 90.31 161 ILE A CA 1
ATOM 1275 C C . ILE A 1 161 ? 3.299 2.761 7.150 1.00 90.31 161 ILE A C 1
ATOM 1277 O O . ILE A 1 161 ? 3.561 3.780 7.789 1.00 90.31 161 ILE A O 1
ATOM 1281 N N . ILE A 1 162 ? 3.340 1.541 7.696 1.00 91.62 162 ILE A N 1
ATOM 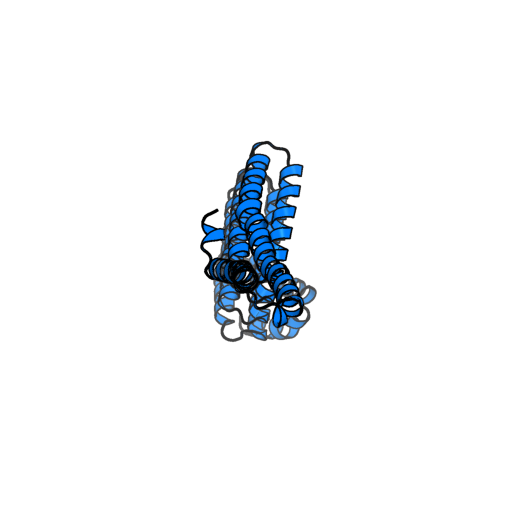1282 C CA . ILE A 1 162 ? 3.618 1.293 9.120 1.00 91.62 162 ILE A CA 1
ATOM 1283 C C . ILE A 1 162 ? 4.974 1.886 9.527 1.00 91.62 162 ILE A C 1
ATOM 1285 O O . ILE A 1 162 ? 5.054 2.624 10.508 1.00 91.62 162 ILE A O 1
ATOM 1289 N N . MET A 1 163 ? 6.035 1.633 8.755 1.00 91.00 163 MET A N 1
ATOM 1290 C CA . MET A 1 163 ? 7.377 2.142 9.058 1.00 91.00 163 MET A CA 1
ATOM 1291 C C . MET A 1 163 ? 7.446 3.674 9.031 1.00 91.00 163 MET A C 1
ATOM 1293 O O . MET A 1 163 ? 8.130 4.276 9.863 1.00 91.00 163 MET A O 1
ATOM 1297 N N . ILE A 1 164 ? 6.744 4.317 8.091 1.00 89.75 164 ILE A N 1
ATOM 1298 C CA . ILE A 1 164 ? 6.659 5.781 8.038 1.00 89.75 164 ILE A CA 1
ATOM 1299 C C . ILE A 1 164 ? 5.942 6.303 9.285 1.00 89.75 164 ILE A C 1
ATOM 1301 O O . ILE A 1 164 ? 6.462 7.198 9.950 1.00 89.75 164 ILE A O 1
ATOM 1305 N N . VAL A 1 165 ? 4.804 5.703 9.646 1.00 88.56 165 VAL A N 1
ATOM 1306 C CA . VAL A 1 165 ? 4.028 6.086 10.832 1.00 88.56 165 VAL A CA 1
ATOM 1307 C C . VAL A 1 165 ? 4.839 5.938 12.113 1.00 88.56 165 VAL A C 1
ATOM 1309 O O . VAL A 1 165 ? 4.899 6.893 12.884 1.00 88.56 165 VAL A O 1
ATOM 1312 N N . MET A 1 166 ? 5.522 4.807 12.325 1.00 90.12 166 MET A N 1
ATOM 1313 C CA . MET A 1 166 ? 6.414 4.614 13.480 1.00 90.12 166 MET A CA 1
ATOM 1314 C C . MET A 1 166 ? 7.400 5.769 13.614 1.00 90.12 166 MET A C 1
ATOM 1316 O O . MET A 1 166 ? 7.666 6.283 14.702 1.00 90.12 166 MET A O 1
ATOM 1320 N N . GLN A 1 167 ? 7.948 6.202 12.483 1.00 90.88 167 GLN A N 1
ATOM 1321 C CA . GLN A 1 167 ? 8.924 7.265 12.476 1.00 90.88 167 GLN A CA 1
ATOM 1322 C C . GLN A 1 167 ? 8.303 8.643 12.724 1.00 90.88 167 GLN A C 1
ATOM 1324 O O . GLN A 1 167 ? 8.923 9.470 13.394 1.00 90.88 167 GLN A O 1
ATOM 1329 N N . SER A 1 168 ? 7.086 8.882 12.231 1.00 86.62 168 SER A N 1
ATOM 1330 C CA . SER A 1 168 ? 6.306 10.090 12.511 1.00 86.62 168 SER A CA 1
ATOM 1331 C C . SER A 1 168 ? 5.882 10.168 13.977 1.00 86.62 168 SER A C 1
ATOM 1333 O O . SER A 1 168 ? 5.966 11.243 14.572 1.00 86.62 168 SER A O 1
ATOM 1335 N N . ILE A 1 169 ? 5.492 9.041 14.587 1.00 86.25 169 ILE A N 1
ATOM 1336 C CA . ILE A 1 169 ? 5.122 8.954 16.006 1.00 86.25 169 ILE A CA 1
ATOM 1337 C C . ILE A 1 169 ? 6.292 9.368 16.899 1.00 86.25 169 ILE A C 1
ATOM 1339 O O . ILE A 1 169 ? 6.104 10.168 17.816 1.00 86.25 169 ILE A O 1
ATOM 1343 N N . ASN A 1 170 ? 7.493 8.900 16.564 1.00 85.50 170 ASN A N 1
ATOM 1344 C CA . ASN A 1 170 ? 8.728 9.193 17.290 1.00 85.50 170 ASN A CA 1
ATOM 1345 C C . ASN A 1 170 ? 9.361 10.553 16.941 1.00 85.50 170 ASN A C 1
ATOM 1347 O O . ASN A 1 170 ? 10.362 10.946 17.544 1.00 85.50 170 ASN A O 1
ATOM 1351 N N . SER A 1 171 ? 8.826 11.274 15.952 1.00 83.12 171 SER A N 1
ATOM 1352 C CA . SER A 1 171 ? 9.351 12.583 15.559 1.00 83.12 171 SER A CA 1
ATOM 1353 C C . SER A 1 171 ? 8.934 13.674 16.554 1.00 83.12 171 SER A C 1
ATOM 1355 O O . SER A 1 171 ? 7.856 1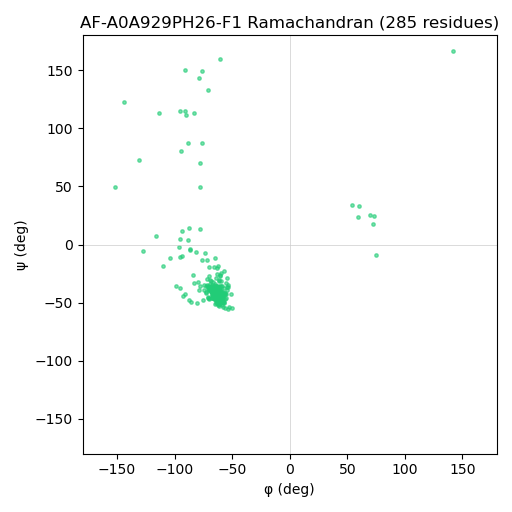3.626 17.144 1.00 83.12 171 SER A O 1
ATOM 1357 N N . LYS A 1 172 ? 9.780 14.699 16.723 1.00 68.94 172 LYS A N 1
ATOM 1358 C CA . LYS A 1 172 ? 9.537 15.836 17.636 1.00 68.94 172 LYS A CA 1
ATOM 1359 C C . LYS A 1 172 ? 8.549 16.883 17.084 1.00 68.94 172 LYS A C 1
ATOM 1361 O O . LYS A 1 172 ? 8.505 18.001 17.589 1.00 68.94 172 LYS A O 1
ATOM 1366 N N . VAL A 1 173 ? 7.810 16.574 16.018 1.00 64.56 173 VAL A N 1
ATOM 1367 C CA . VAL A 1 173 ? 6.937 17.542 15.332 1.00 64.56 173 VAL A CA 1
ATOM 1368 C C . VAL A 1 173 ? 5.619 17.728 16.095 1.00 64.56 173 VAL A C 1
ATOM 1370 O O . VAL A 1 173 ? 5.086 16.779 16.668 1.00 64.56 173 VAL A O 1
ATOM 1373 N N . GLY A 1 174 ? 5.104 18.964 16.102 1.00 65.75 174 GLY A N 1
ATOM 1374 C CA . GLY A 1 174 ? 3.862 19.360 16.778 1.00 65.75 174 GLY A CA 1
ATOM 1375 C C . GLY A 1 174 ? 2.590 18.646 16.286 1.00 65.75 174 GLY A C 1
ATOM 1376 O O . GLY A 1 174 ? 2.544 18.087 15.188 1.00 65.75 174 GLY A O 1
ATOM 1377 N N . GLY A 1 175 ? 1.556 18.673 17.136 1.00 70.19 175 GLY A N 1
ATOM 1378 C CA . GLY A 1 175 ? 0.436 17.719 17.158 1.00 70.19 175 GLY A CA 1
ATOM 1379 C C . GLY A 1 175 ? -0.470 17.649 15.923 1.00 70.19 175 GLY A C 1
ATOM 1380 O O . GLY A 1 175 ? -0.781 16.542 15.484 1.00 70.19 175 GLY A O 1
ATOM 1381 N N . ASP A 1 176 ? -0.865 18.776 15.327 1.00 77.00 176 ASP A N 1
ATOM 1382 C CA . ASP A 1 176 ? -1.903 18.771 14.277 1.00 77.00 176 ASP A CA 1
ATOM 1383 C C . ASP A 1 176 ? -1.442 18.067 12.992 1.00 77.00 176 ASP A C 1
ATOM 1385 O O . ASP A 1 176 ? -2.159 17.251 12.411 1.00 77.00 176 ASP A O 1
ATOM 1389 N N . PHE A 1 177 ? -0.195 18.298 12.580 1.00 79.75 177 PHE A N 1
ATOM 1390 C CA . PHE A 1 177 ? 0.368 17.663 11.386 1.00 79.75 177 PHE A CA 1
ATOM 1391 C C . PHE A 1 177 ? 0.655 16.178 11.590 1.00 79.75 177 PHE A C 1
ATOM 1393 O O . PHE A 1 177 ? 0.474 15.372 10.676 1.00 79.75 177 PHE A O 1
ATOM 1400 N N . LYS A 1 178 ? 1.067 15.803 12.805 1.00 84.12 178 LYS A N 1
ATOM 1401 C CA . LYS A 1 178 ? 1.227 14.402 13.195 1.00 84.12 178 LYS A CA 1
ATOM 1402 C C . LYS A 1 178 ? -0.106 13.663 13.079 1.00 84.12 178 LYS A C 1
ATOM 1404 O O . LYS A 1 178 ? -0.144 12.567 12.526 1.00 84.12 178 LYS A O 1
ATOM 1409 N N . SER A 1 179 ? -1.192 14.292 13.529 1.00 88.56 179 SER A N 1
ATOM 1410 C CA . SER A 1 179 ? -2.549 13.757 13.399 1.00 88.56 179 SER A CA 1
ATOM 1411 C C . SER A 1 179 ? -2.944 13.550 11.933 1.00 88.56 179 SER A C 1
ATOM 1413 O O . SER A 1 179 ? -3.409 12.471 11.578 1.00 88.56 179 SER A O 1
ATOM 1415 N N . ALA A 1 180 ? -2.670 14.518 11.051 1.00 91.81 180 ALA A N 1
ATOM 1416 C CA . ALA A 1 180 ? -2.989 14.399 9.625 1.00 91.81 180 ALA A CA 1
ATOM 1417 C C . ALA A 1 180 ? -2.275 13.215 8.943 1.00 91.81 180 ALA A C 1
ATOM 1419 O O . ALA A 1 180 ? -2.905 12.453 8.213 1.00 91.81 180 ALA A O 1
ATOM 1420 N N . VAL A 1 181 ? -0.977 13.021 9.211 1.00 92.50 181 VAL A N 1
ATOM 1421 C CA . VAL A 1 181 ? -0.217 11.871 8.683 1.00 92.50 181 VAL A CA 1
ATOM 1422 C C . VAL A 1 181 ? -0.769 10.548 9.220 1.00 92.50 181 VAL A C 1
ATOM 1424 O O . VAL A 1 181 ? -0.897 9.588 8.462 1.00 92.50 181 VAL A O 1
ATOM 1427 N N . LEU A 1 182 ? -1.120 10.494 10.509 1.00 93.75 182 LEU A N 1
ATOM 1428 C CA . LEU A 1 182 ? -1.706 9.304 11.132 1.00 93.75 182 LEU A CA 1
ATOM 1429 C C . LEU A 1 182 ? -3.061 8.946 10.521 1.00 93.75 182 LEU A C 1
ATOM 1431 O O . LEU A 1 182 ? -3.292 7.785 10.197 1.00 93.75 182 LEU A O 1
ATOM 1435 N N . ILE A 1 183 ? -3.940 9.932 10.341 1.00 94.44 183 ILE A N 1
ATOM 1436 C CA . ILE A 1 183 ? -5.259 9.730 9.733 1.00 94.44 183 ILE A CA 1
ATOM 1437 C C . ILE A 1 183 ? -5.107 9.237 8.292 1.00 94.44 183 ILE A C 1
ATOM 1439 O O . ILE A 1 183 ? -5.747 8.258 7.919 1.00 94.44 183 ILE A O 1
ATOM 1443 N N . GLU A 1 184 ? -4.221 9.847 7.499 1.00 96.06 184 GLU A N 1
ATOM 1444 C CA . GLU A 1 184 ? -3.965 9.405 6.122 1.00 96.06 184 GLU A CA 1
ATOM 1445 C C . GLU A 1 184 ? -3.442 7.965 6.072 1.00 96.06 184 GLU A C 1
ATOM 1447 O O . GLU A 1 184 ? -3.859 7.184 5.220 1.00 96.06 184 GLU A O 1
ATOM 1452 N N . ALA A 1 185 ? -2.565 7.587 7.005 1.00 96.12 185 ALA A N 1
ATOM 1453 C CA . ALA A 1 185 ? -2.038 6.231 7.091 1.00 96.12 185 ALA A CA 1
ATOM 1454 C C . ALA A 1 185 ? -3.111 5.208 7.484 1.00 96.12 185 ALA A C 1
ATOM 1456 O O . ALA A 1 185 ? -3.189 4.145 6.869 1.00 96.12 185 ALA A O 1
ATOM 1457 N N . ILE A 1 186 ? -3.954 5.535 8.467 1.00 97.19 186 ILE A N 1
ATOM 1458 C CA . ILE A 1 186 ? -5.092 4.705 8.884 1.00 97.19 186 ILE A CA 1
ATOM 1459 C C . ILE A 1 186 ? -6.056 4.513 7.711 1.00 97.19 186 ILE A C 1
ATOM 1461 O O . ILE A 1 186 ? -6.407 3.380 7.387 1.00 97.19 186 ILE A O 1
ATOM 1465 N N . ASN A 1 187 ? -6.419 5.597 7.022 1.00 96.31 187 ASN A N 1
ATOM 1466 C CA . ASN A 1 187 ? -7.279 5.536 5.842 1.00 96.31 187 ASN A CA 1
ATOM 1467 C C . ASN A 1 187 ? -6.621 4.721 4.721 1.00 96.31 187 ASN A C 1
ATOM 1469 O O . ASN A 1 187 ? -7.284 3.927 4.065 1.00 96.31 187 ASN A O 1
ATOM 1473 N N . GLY A 1 188 ? -5.309 4.866 4.523 1.00 96.88 188 GLY A N 1
ATOM 1474 C CA . GLY A 1 188 ? -4.551 4.072 3.561 1.00 96.88 188 GLY A CA 1
ATOM 1475 C C . GLY A 1 188 ? -4.598 2.575 3.854 1.00 96.88 188 GLY A C 1
ATOM 1476 O O . GLY A 1 188 ? -4.902 1.791 2.959 1.00 96.88 188 GLY A O 1
ATOM 1477 N N . LEU A 1 189 ? -4.349 2.174 5.103 1.00 97.81 189 LEU A N 1
ATOM 1478 C CA . LEU A 1 189 ? -4.425 0.773 5.524 1.00 97.81 189 LEU A CA 1
ATOM 1479 C C . LEU A 1 189 ? -5.851 0.225 5.397 1.00 97.81 189 LEU A C 1
ATOM 1481 O O . LEU A 1 189 ? -6.026 -0.868 4.862 1.00 97.81 189 LEU A O 1
ATOM 1485 N N . ARG A 1 190 ? -6.865 0.994 5.815 1.00 97.62 190 ARG A N 1
ATOM 1486 C CA . ARG A 1 190 ? -8.285 0.648 5.651 1.00 97.62 190 ARG A CA 1
ATOM 1487 C C . ARG A 1 190 ? -8.625 0.387 4.188 1.00 97.62 190 ARG A C 1
ATOM 1489 O O . ARG A 1 190 ? -9.127 -0.683 3.870 1.00 97.62 190 ARG A O 1
ATOM 1496 N N . ASP A 1 191 ? -8.323 1.331 3.302 1.00 97.56 191 ASP A N 1
ATOM 1497 C CA . ASP A 1 191 ? -8.727 1.260 1.895 1.00 97.56 191 ASP A CA 1
ATOM 1498 C C . ASP A 1 191 ? -7.995 0.125 1.161 1.00 97.56 191 ASP A C 1
ATOM 1500 O O . ASP A 1 191 ? -8.594 -0.589 0.355 1.00 97.56 191 ASP A O 1
ATOM 1504 N N . ILE A 1 192 ? -6.714 -0.104 1.483 1.00 97.25 192 ILE A N 1
ATOM 1505 C CA . ILE A 1 192 ? -5.957 -1.266 0.996 1.00 97.25 192 ILE A CA 1
ATOM 1506 C C . ILE A 1 192 ? -6.598 -2.566 1.493 1.00 97.25 192 ILE A C 1
ATOM 1508 O O . ILE A 1 192 ? -6.802 -3.479 0.695 1.00 97.25 192 ILE A O 1
ATOM 1512 N N . GLY A 1 193 ? -6.930 -2.652 2.784 1.00 97.50 193 GLY A N 1
ATOM 1513 C CA . GLY A 1 193 ? -7.528 -3.836 3.399 1.00 97.50 193 GLY A CA 1
ATOM 1514 C C . GLY A 1 193 ? -8.914 -4.160 2.845 1.00 97.50 193 GLY A C 1
ATOM 1515 O O . GLY A 1 193 ? -9.162 -5.297 2.456 1.00 97.50 193 GLY A O 1
ATOM 1516 N N . VAL A 1 194 ? -9.796 -3.163 2.735 1.00 97.88 194 VAL A N 1
ATOM 1517 C CA . VAL A 1 194 ? -11.142 -3.316 2.158 1.00 97.88 194 VAL A CA 1
ATOM 1518 C C . VAL A 1 194 ? -11.043 -3.767 0.703 1.00 97.88 194 VAL A C 1
ATOM 1520 O O . VAL A 1 194 ? -11.708 -4.724 0.302 1.00 97.88 194 VAL A O 1
ATOM 1523 N N . LYS A 1 195 ? -10.154 -3.148 -0.087 1.00 97.81 195 LYS A N 1
ATOM 1524 C CA . LYS A 1 195 ? -9.941 -3.562 -1.477 1.00 97.81 195 LYS A CA 1
ATOM 1525 C C . LYS A 1 195 ? -9.350 -4.969 -1.574 1.00 97.81 195 LYS A C 1
ATOM 1527 O O . LYS A 1 195 ? -9.695 -5.713 -2.489 1.00 97.81 195 LYS A O 1
ATOM 1532 N N . ALA A 1 196 ? -8.470 -5.347 -0.649 1.00 96.94 196 ALA A N 1
ATOM 1533 C CA . ALA A 1 196 ? -7.880 -6.682 -0.603 1.00 96.94 196 ALA A CA 1
ATOM 1534 C C . ALA A 1 196 ? -8.941 -7.733 -0.279 1.00 96.94 196 ALA A C 1
ATOM 1536 O O . ALA A 1 196 ? -8.982 -8.762 -0.958 1.00 96.94 196 ALA A O 1
ATOM 1537 N N . ALA A 1 197 ? -9.846 -7.421 0.652 1.00 97.44 197 ALA A N 1
ATOM 1538 C CA . ALA A 1 197 ? -10.985 -8.261 0.978 1.00 97.44 197 ALA A CA 1
ATOM 1539 C C . ALA A 1 197 ? -11.887 -8.475 -0.244 1.00 97.44 197 ALA A C 1
ATOM 1541 O O . ALA A 1 197 ? -12.149 -9.614 -0.621 1.00 97.44 197 ALA A O 1
ATOM 1542 N N . GLU A 1 198 ? -12.259 -7.399 -0.948 1.00 97.44 198 GLU A N 1
ATOM 1543 C CA . GLU A 1 198 ? -13.040 -7.462 -2.196 1.00 97.44 198 GLU A CA 1
ATOM 1544 C C . GLU A 1 198 ? -12.393 -8.383 -3.250 1.00 97.44 198 GLU A C 1
ATOM 1546 O O . GLU A 1 198 ? -13.079 -9.088 -3.991 1.00 97.44 198 GLU A O 1
ATOM 1551 N N . LYS A 1 199 ? -11.056 -8.396 -3.337 1.00 97.00 199 LYS A N 1
ATOM 1552 C CA . LYS A 1 199 ? -10.313 -9.239 -4.288 1.00 97.00 199 LYS A CA 1
ATOM 1553 C C . LYS A 1 199 ? -10.010 -10.654 -3.778 1.00 97.00 199 LYS A C 1
ATOM 1555 O O . LYS A 1 199 ? -9.464 -11.449 -4.552 1.00 97.00 199 LYS A O 1
ATOM 1560 N N . GLY A 1 200 ? -10.354 -10.974 -2.531 1.00 96.12 200 GLY A N 1
ATOM 1561 C CA . GLY A 1 200 ? -10.036 -12.248 -1.885 1.00 96.12 200 GLY A CA 1
ATOM 1562 C C . GLY A 1 200 ? -8.547 -12.429 -1.564 1.00 96.12 200 GLY A C 1
ATOM 1563 O O . GLY A 1 200 ? -8.069 -13.561 -1.519 1.00 96.12 200 GLY A O 1
ATOM 1564 N N . LEU A 1 201 ? -7.791 -11.337 -1.396 1.00 95.44 201 LEU A N 1
ATOM 1565 C CA . LEU A 1 201 ? -6.356 -11.359 -1.087 1.00 95.44 201 LEU A CA 1
ATOM 1566 C C . LEU A 1 201 ? -6.147 -11.419 0.430 1.00 95.44 201 LEU A C 1
ATOM 1568 O O . LEU A 1 201 ? -6.021 -10.388 1.103 1.00 95.44 201 LEU A O 1
ATOM 1572 N N . LYS A 1 202 ? -6.131 -12.639 0.973 1.00 94.62 202 LYS A N 1
ATOM 1573 C CA . LYS A 1 202 ? -6.065 -12.896 2.421 1.00 94.62 202 LYS A CA 1
ATOM 1574 C C . LYS A 1 202 ? -4.897 -12.176 3.084 1.00 94.62 202 LYS A C 1
ATOM 1576 O O . LYS A 1 202 ? -5.103 -11.416 4.027 1.00 94.62 202 LYS A O 1
ATOM 1581 N N . ASP A 1 203 ? -3.683 -12.406 2.597 1.00 93.50 203 ASP A N 1
ATOM 1582 C CA . ASP A 1 203 ? -2.474 -11.941 3.279 1.00 93.50 203 ASP A CA 1
ATOM 1583 C C . ASP A 1 203 ? -2.409 -10.411 3.314 1.00 93.50 203 ASP A C 1
ATOM 1585 O O . ASP A 1 203 ? -2.018 -9.825 4.321 1.00 93.50 203 ASP A O 1
ATOM 1589 N N . SER A 1 204 ? -2.885 -9.750 2.253 1.00 94.81 204 SER A N 1
ATOM 1590 C CA . SER A 1 204 ? -2.970 -8.285 2.201 1.00 94.81 204 SER A CA 1
ATOM 1591 C C . SER A 1 204 ? -4.040 -7.732 3.149 1.00 94.81 204 SER A C 1
ATOM 1593 O O . SER A 1 204 ? -3.813 -6.714 3.802 1.00 94.81 204 SER A O 1
ATOM 1595 N N . THR A 1 205 ? -5.176 -8.424 3.271 1.00 96.50 205 THR A N 1
ATOM 1596 C CA . THR A 1 205 ? -6.263 -8.070 4.201 1.00 96.50 205 THR A CA 1
ATOM 1597 C C . THR A 1 205 ? -5.788 -8.166 5.652 1.00 96.50 205 THR A C 1
ATOM 1599 O O . THR A 1 205 ? -5.944 -7.220 6.424 1.00 96.50 205 THR A O 1
ATOM 1602 N N . LEU A 1 206 ? -5.130 -9.275 6.011 1.00 95.19 206 LEU A N 1
ATOM 1603 C CA . LEU A 1 206 ? -4.577 -9.485 7.351 1.00 95.19 206 LEU A CA 1
ATOM 1604 C C . LEU A 1 206 ? -3.446 -8.502 7.664 1.00 95.19 206 LEU A C 1
ATOM 1606 O O . LEU A 1 206 ? -3.406 -7.939 8.755 1.00 95.19 206 LEU A O 1
ATOM 1610 N N . ALA A 1 207 ? -2.549 -8.247 6.708 1.00 95.25 207 ALA A N 1
ATOM 1611 C CA . ALA A 1 207 ? -1.473 -7.280 6.893 1.00 95.25 207 ALA A CA 1
ATOM 1612 C C . ALA A 1 207 ? -2.010 -5.858 7.128 1.00 95.25 207 ALA A C 1
ATOM 1614 O O . ALA A 1 207 ? -1.465 -5.130 7.957 1.00 95.25 207 ALA A O 1
ATOM 1615 N N . ALA A 1 208 ? -3.088 -5.468 6.440 1.00 96.62 208 ALA A N 1
ATOM 1616 C CA .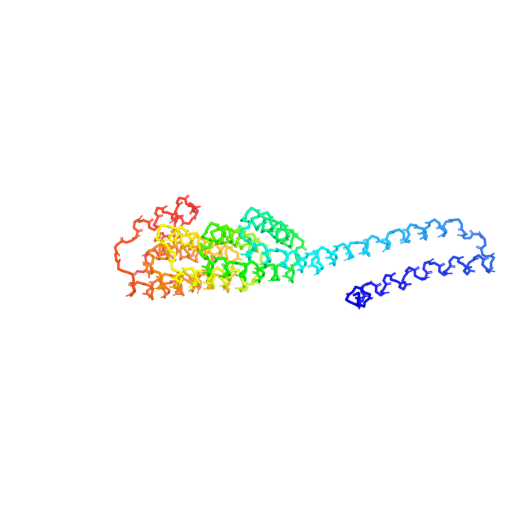 ALA A 1 208 ? -3.765 -4.198 6.681 1.00 96.62 208 ALA A CA 1
ATOM 1617 C C . ALA A 1 208 ? -4.401 -4.145 8.079 1.00 96.62 208 ALA A C 1
ATOM 1619 O O . ALA A 1 208 ? -4.179 -3.177 8.804 1.00 96.62 208 ALA A O 1
ATOM 1620 N N . GLY A 1 209 ? -5.118 -5.200 8.487 1.00 97.31 209 GLY A N 1
ATOM 1621 C CA . GLY A 1 209 ? -5.704 -5.310 9.827 1.00 97.31 209 GLY A CA 1
ATOM 1622 C C . GLY A 1 209 ? -4.658 -5.209 10.942 1.00 97.31 209 GLY A C 1
ATOM 1623 O O . GLY A 1 209 ? -4.777 -4.368 11.830 1.00 97.31 209 GLY A O 1
ATOM 1624 N N . ASN A 1 210 ? -3.574 -5.980 10.847 1.00 96.56 210 ASN A N 1
ATOM 1625 C CA . ASN A 1 210 ? -2.476 -5.940 11.818 1.00 96.56 210 ASN A CA 1
ATOM 1626 C C . ASN A 1 210 ? -1.778 -4.572 11.836 1.00 96.56 210 ASN A C 1
ATOM 1628 O O . ASN A 1 210 ? -1.400 -4.074 12.896 1.00 96.56 210 ASN A O 1
ATOM 1632 N N . GLY A 1 211 ? -1.636 -3.935 10.669 1.00 96.31 211 GLY A N 1
ATOM 1633 C CA . GLY A 1 211 ? -1.123 -2.573 10.565 1.00 96.31 211 GLY A CA 1
ATOM 1634 C C . GLY A 1 211 ? -2.004 -1.552 11.280 1.00 96.31 211 GLY A C 1
ATOM 1635 O O . GLY A 1 211 ? -1.480 -0.677 11.966 1.00 96.31 211 GLY A O 1
ATOM 1636 N N . LEU A 1 212 ? -3.330 -1.673 11.163 1.00 97.62 212 LEU A N 1
ATOM 1637 C CA . LEU A 1 212 ? -4.282 -0.809 11.866 1.00 97.62 212 LEU A CA 1
ATOM 1638 C C . LEU A 1 212 ? -4.186 -0.985 13.383 1.00 97.62 212 LEU A C 1
ATOM 1640 O O . LEU A 1 212 ? -4.126 0.016 14.092 1.00 97.62 212 LEU A O 1
ATOM 1644 N N . VAL A 1 213 ? -4.107 -2.226 13.875 1.00 97.06 213 VAL A N 1
ATOM 1645 C CA . VAL A 1 213 ? -3.892 -2.509 15.305 1.00 97.06 213 VAL A CA 1
ATOM 1646 C C . VAL A 1 213 ? -2.606 -1.855 15.793 1.00 97.06 213 VAL A C 1
ATOM 1648 O O . VAL A 1 213 ? -2.620 -1.119 16.778 1.00 97.06 213 VAL A O 1
ATOM 1651 N N . PHE A 1 214 ? -1.505 -2.072 15.072 1.00 95.38 214 PHE A N 1
ATOM 1652 C CA . PHE A 1 214 ? -0.208 -1.506 15.417 1.00 95.38 214 PHE A CA 1
ATOM 1653 C C . PHE A 1 214 ? -0.255 0.027 15.479 1.00 95.38 214 PHE A C 1
ATOM 1655 O O . PHE A 1 214 ? 0.098 0.619 16.496 1.00 95.38 214 PHE A O 1
ATOM 1662 N N . VAL A 1 215 ? -0.734 0.680 14.413 1.00 94.06 215 VAL A N 1
ATOM 1663 C CA . VAL A 1 215 ? -0.828 2.146 14.358 1.00 94.06 215 VAL A CA 1
ATOM 1664 C C . VAL A 1 215 ? -1.744 2.669 15.463 1.00 94.06 215 VAL A C 1
ATOM 1666 O O . VAL A 1 215 ? -1.388 3.628 16.142 1.00 94.06 215 VAL A O 1
ATOM 1669 N N . GLY A 1 216 ? -2.888 2.018 15.680 1.00 94.81 216 GLY A N 1
ATOM 1670 C CA . GLY A 1 216 ? -3.839 2.374 16.726 1.00 94.81 216 GLY A CA 1
ATOM 1671 C C . GLY A 1 216 ? -3.228 2.323 18.125 1.00 94.81 216 GLY A C 1
ATOM 1672 O O . GLY A 1 216 ? -3.394 3.281 18.878 1.00 94.81 216 GLY A O 1
ATOM 1673 N N . LYS A 1 217 ? -2.483 1.259 18.450 1.00 94.56 217 LYS A N 1
ATOM 1674 C CA . LYS A 1 217 ? -1.801 1.099 19.744 1.00 94.56 217 LYS A CA 1
ATOM 1675 C C . LYS A 1 217 ? -0.706 2.138 19.954 1.00 94.56 217 LYS A C 1
ATOM 1677 O O . LYS A 1 217 ? -0.683 2.798 20.988 1.00 94.56 217 LYS A O 1
ATOM 1682 N N . GLU A 1 218 ? 0.153 2.332 18.958 1.00 92.44 218 GLU A N 1
ATOM 1683 C CA . GLU A 1 218 ? 1.286 3.258 19.064 1.00 92.44 218 GLU A CA 1
ATOM 1684 C C . GLU A 1 218 ? 0.854 4.728 19.126 1.00 92.44 218 GLU A C 1
ATOM 1686 O O . GLU A 1 218 ? 1.533 5.555 19.737 1.00 92.44 218 GLU A O 1
ATOM 1691 N N . SER A 1 219 ? -0.262 5.090 18.485 1.00 90.88 219 SER A N 1
ATOM 1692 C CA . SER A 1 219 ? -0.725 6.479 18.457 1.00 90.88 219 SER A CA 1
ATOM 1693 C C . SER A 1 219 ? -1.900 6.783 19.386 1.00 90.88 219 SER A C 1
ATOM 1695 O O . SER A 1 219 ? -2.259 7.952 19.516 1.00 90.88 219 SER A O 1
ATOM 1697 N N . GLY A 1 220 ? -2.564 5.769 19.951 1.00 91.12 220 GLY A N 1
ATOM 1698 C CA . GLY A 1 220 ? -3.838 5.918 20.667 1.00 91.12 220 GLY A CA 1
ATOM 1699 C C . GLY A 1 220 ? -4.962 6.504 19.800 1.00 91.12 220 GLY A C 1
ATOM 1700 O O . GLY A 1 220 ? -5.884 7.134 20.319 1.00 91.12 220 GLY A O 1
ATOM 1701 N N . ASN A 1 221 ? -4.874 6.378 18.468 1.00 91.19 221 ASN A N 1
ATOM 1702 C CA . ASN A 1 221 ? -5.808 7.049 17.562 1.00 91.19 221 ASN A CA 1
ATOM 1703 C C . ASN A 1 221 ? -7.017 6.153 17.291 1.00 91.19 221 ASN A C 1
ATOM 1705 O O . ASN A 1 221 ? -6.919 5.145 16.590 1.00 91.19 221 ASN A O 1
ATOM 1709 N N . LYS A 1 222 ? -8.175 6.570 17.808 1.00 92.19 222 LYS A N 1
ATOM 1710 C CA . LYS A 1 222 ? -9.445 5.847 17.682 1.00 92.19 222 LYS A CA 1
ATOM 1711 C C . LYS A 1 222 ? -9.881 5.567 16.243 1.00 92.19 222 LYS A C 1
ATOM 1713 O O . LYS A 1 222 ? -10.614 4.610 16.021 1.00 92.19 222 LYS A O 1
ATOM 1718 N N . ASN A 1 223 ? -9.409 6.337 15.260 1.00 93.19 223 ASN A N 1
ATOM 1719 C CA . ASN A 1 223 ? -9.751 6.103 13.855 1.00 93.19 223 ASN A CA 1
ATOM 1720 C C . ASN A 1 223 ? -9.240 4.747 13.353 1.00 93.19 223 ASN A C 1
ATOM 1722 O O . ASN A 1 223 ? -9.835 4.180 12.443 1.00 93.19 223 ASN A O 1
ATOM 1726 N N . ALA A 1 224 ? -8.187 4.193 13.965 1.00 95.56 224 ALA A N 1
ATOM 1727 C CA . ALA A 1 224 ? -7.717 2.846 13.654 1.00 95.56 224 ALA A CA 1
ATOM 1728 C C . ALA A 1 224 ? -8.776 1.783 13.984 1.00 95.56 224 ALA A C 1
ATOM 1730 O O . ALA A 1 224 ? -8.970 0.843 13.217 1.00 95.56 224 ALA A O 1
ATOM 1731 N N . LEU A 1 225 ? -9.517 1.973 15.081 1.00 94.75 225 LEU A N 1
ATOM 1732 C CA . LEU A 1 225 ? -10.624 1.099 15.450 1.00 94.75 225 LEU A CA 1
ATOM 1733 C C . LEU A 1 225 ? -11.778 1.238 14.453 1.00 94.75 225 LEU A C 1
ATOM 1735 O O . LEU A 1 225 ? -12.254 0.230 13.945 1.00 94.75 225 LEU A O 1
ATOM 1739 N N . LEU A 1 226 ? -12.166 2.468 14.091 1.00 94.44 226 LEU A N 1
ATOM 1740 C CA . LEU A 1 226 ? -13.200 2.710 13.067 1.00 94.44 226 LEU A CA 1
ATOM 1741 C C . LEU A 1 226 ? -12.837 2.043 11.725 1.00 94.44 226 LEU A C 1
ATOM 1743 O O . LEU A 1 226 ? -13.673 1.408 11.083 1.00 94.44 226 LEU A O 1
ATOM 1747 N N . ALA A 1 227 ? -11.567 2.131 11.327 1.00 96.62 227 ALA A N 1
ATOM 1748 C CA . ALA A 1 227 ? -11.044 1.474 10.136 1.00 96.62 227 ALA A CA 1
ATOM 1749 C C . ALA A 1 227 ? -11.129 -0.061 10.211 1.00 96.62 227 ALA A C 1
ATOM 1751 O O . ALA A 1 227 ? -11.500 -0.688 9.218 1.00 96.62 227 ALA A O 1
ATOM 1752 N N . LEU A 1 228 ? -10.837 -0.665 11.370 1.00 97.19 228 LEU A N 1
ATOM 1753 C CA . LEU A 1 228 ? -10.991 -2.110 11.580 1.00 97.19 228 LEU A CA 1
ATOM 1754 C C . LEU A 1 228 ? -12.451 -2.559 11.474 1.00 97.19 228 LEU A C 1
ATOM 1756 O O . LEU A 1 228 ? -12.715 -3.614 10.907 1.00 97.19 228 LEU A O 1
ATOM 1760 N N . TRP A 1 229 ? -13.403 -1.752 11.946 1.00 96.50 229 TRP A N 1
ATOM 1761 C CA . TRP A 1 229 ? -14.831 -2.031 11.767 1.00 96.50 229 TRP A CA 1
ATOM 1762 C C . TRP A 1 229 ? -15.238 -2.069 10.299 1.00 96.50 229 TRP A C 1
ATOM 1764 O O . TRP A 1 229 ? -15.935 -2.988 9.869 1.00 96.50 229 TRP A O 1
ATOM 1774 N N . CYS A 1 230 ? -14.739 -1.120 9.508 1.00 97.12 230 CYS A N 1
ATOM 1775 C CA . CYS A 1 230 ? -14.990 -1.117 8.072 1.00 97.12 230 CYS A CA 1
ATOM 1776 C C . CYS A 1 230 ? -14.350 -2.325 7.369 1.00 97.12 230 CYS A C 1
ATOM 1778 O O . CYS A 1 230 ? -14.970 -2.964 6.518 1.00 97.12 230 CYS A O 1
ATOM 1780 N N . LEU A 1 231 ? -13.136 -2.700 7.785 1.00 97.56 231 LEU A N 1
ATOM 1781 C CA . LEU A 1 231 ? -12.477 -3.915 7.313 1.00 97.56 231 LEU A CA 1
ATOM 1782 C C . LEU A 1 231 ? -13.257 -5.183 7.698 1.00 97.56 231 LEU A C 1
ATOM 1784 O O . LEU A 1 231 ? -13.330 -6.109 6.897 1.00 97.56 231 LEU A O 1
ATOM 1788 N N . GLY A 1 232 ? -13.870 -5.220 8.883 1.00 97.69 232 GLY A N 1
ATOM 1789 C CA . GLY A 1 232 ? -14.693 -6.334 9.354 1.00 97.69 232 GLY A CA 1
ATOM 1790 C C . GLY A 1 232 ? -15.983 -6.503 8.557 1.00 97.69 232 GLY A C 1
ATOM 1791 O O . GLY A 1 232 ? -16.333 -7.621 8.178 1.00 97.69 232 GLY A O 1
ATOM 1792 N N . ALA A 1 233 ? -16.635 -5.398 8.189 1.00 97.81 233 ALA A N 1
ATOM 1793 C CA . ALA A 1 233 ? -17.763 -5.418 7.258 1.00 97.81 233 ALA A CA 1
ATOM 1794 C C . ALA A 1 233 ? -17.350 -5.940 5.870 1.00 97.81 233 ALA A C 1
ATOM 1796 O O . ALA A 1 233 ? -18.018 -6.803 5.298 1.00 97.81 233 ALA A O 1
ATOM 1797 N N . ALA A 1 234 ? -16.207 -5.482 5.346 1.00 98.06 234 ALA A N 1
ATOM 1798 C CA . ALA A 1 234 ? -15.667 -5.984 4.083 1.00 98.06 234 ALA A CA 1
ATOM 1799 C C . ALA A 1 234 ? -15.305 -7.479 4.158 1.00 98.06 234 ALA A C 1
ATOM 1801 O O . ALA A 1 234 ? -15.620 -8.233 3.236 1.00 98.06 234 ALA A O 1
ATOM 1802 N N . ALA A 1 235 ? -14.696 -7.925 5.260 1.00 97.75 235 ALA A N 1
ATOM 1803 C CA . ALA A 1 235 ? -14.386 -9.330 5.501 1.00 97.75 235 ALA A CA 1
ATOM 1804 C C . ALA A 1 235 ? -15.663 -10.176 5.579 1.00 97.75 235 ALA A C 1
ATOM 1806 O O . ALA A 1 235 ? -15.739 -11.215 4.937 1.00 97.75 235 ALA A O 1
ATOM 1807 N N . THR A 1 236 ? -16.702 -9.697 6.262 1.00 98.06 236 THR A N 1
ATOM 1808 C CA . THR A 1 236 ? -18.002 -10.384 6.347 1.00 98.06 236 THR A CA 1
ATOM 1809 C C . THR A 1 236 ? -18.604 -10.598 4.961 1.00 98.06 236 THR A C 1
ATOM 1811 O O . THR A 1 236 ? -19.021 -11.706 4.629 1.00 98.06 236 THR A O 1
ATOM 1814 N N . LYS A 1 237 ? -18.565 -9.567 4.108 1.00 98.06 237 LYS A N 1
ATOM 1815 C CA . LYS A 1 237 ? -19.124 -9.632 2.754 1.00 98.06 237 LYS A CA 1
ATOM 1816 C C . LYS A 1 237 ? -18.324 -10.513 1.796 1.00 98.06 237 LYS A C 1
ATOM 1818 O O . LYS A 1 237 ? -18.905 -11.260 1.012 1.00 98.06 237 LYS A O 1
ATOM 1823 N N . TYR A 1 238 ? -17.002 -10.367 1.792 1.00 97.94 238 TYR A N 1
ATOM 1824 C CA . TYR A 1 238 ? -16.154 -10.893 0.717 1.00 97.94 238 TYR A CA 1
ATOM 1825 C C . TYR A 1 238 ? -15.272 -12.072 1.142 1.00 97.94 238 TYR A C 1
ATOM 1827 O O . TYR A 1 238 ? -14.762 -12.801 0.293 1.00 97.94 238 TYR A O 1
ATOM 1835 N N . MET A 1 239 ? -15.064 -12.257 2.445 1.00 95.50 239 MET A N 1
ATOM 1836 C CA . MET A 1 239 ? -13.988 -13.069 3.015 1.00 95.50 239 MET A CA 1
ATOM 1837 C C . MET A 1 239 ? -14.387 -13.656 4.384 1.00 95.50 239 MET A C 1
ATOM 1839 O O . MET A 1 239 ? -13.638 -13.550 5.355 1.00 95.50 239 MET A O 1
ATOM 1843 N N . SER A 1 240 ? -15.566 -14.285 4.465 1.00 94.12 240 SER A N 1
ATOM 1844 C CA . SER A 1 240 ? -16.203 -14.683 5.736 1.00 94.12 240 SER A CA 1
ATOM 1845 C C . SER A 1 240 ? -15.332 -15.555 6.653 1.00 94.12 240 SER A C 1
ATOM 1847 O O . SER A 1 240 ? -15.430 -15.458 7.870 1.00 94.12 240 SER A O 1
ATOM 1849 N N . LEU A 1 241 ? -14.413 -16.346 6.089 1.00 93.88 241 LEU A N 1
ATOM 1850 C CA . LEU A 1 241 ? -13.451 -17.163 6.844 1.00 93.88 241 LEU A CA 1
ATOM 1851 C C . LEU A 1 241 ? -12.438 -16.355 7.678 1.00 93.88 241 LEU A C 1
ATOM 1853 O O . LEU A 1 241 ? -11.708 -16.951 8.463 1.00 93.88 241 LEU A O 1
ATOM 1857 N N . TYR A 1 242 ? -12.350 -15.037 7.485 1.00 93.19 242 TYR A N 1
ATOM 1858 C CA . TYR A 1 242 ? -11.368 -14.161 8.142 1.00 93.19 242 TYR A CA 1
ATOM 1859 C C . TYR A 1 242 ? -12.006 -13.116 9.055 1.00 93.19 242 TYR A C 1
ATOM 1861 O O . TYR A 1 242 ? -11.316 -12.236 9.567 1.00 93.19 242 TYR A O 1
ATOM 1869 N N . VAL A 1 243 ? -13.317 -13.209 9.272 1.00 96.88 243 VAL A N 1
ATOM 1870 C CA . VAL A 1 243 ? -14.047 -12.301 10.159 1.00 96.88 243 VAL A CA 1
ATOM 1871 C C . VAL A 1 243 ? -13.510 -12.409 11.587 1.00 96.88 243 VAL A C 1
ATOM 1873 O O . VAL A 1 243 ? -13.196 -11.382 12.185 1.00 96.88 243 VAL A O 1
ATOM 1876 N N . ASP A 1 244 ? -13.266 -13.628 12.075 1.00 97.31 244 ASP A N 1
ATOM 1877 C CA . ASP A 1 244 ? -12.713 -13.887 13.413 1.00 97.31 244 ASP A CA 1
ATOM 1878 C C . ASP A 1 244 ? -11.340 -13.234 13.640 1.00 97.31 244 ASP A C 1
ATOM 1880 O O . ASP A 1 244 ? -11.040 -12.759 14.736 1.00 97.31 244 ASP A O 1
ATOM 1884 N N . ASP A 1 245 ? -10.489 -13.173 12.608 1.00 97.38 245 ASP A N 1
ATOM 1885 C CA . ASP A 1 245 ? -9.186 -12.507 12.709 1.00 97.38 245 ASP A CA 1
ATOM 1886 C C . ASP A 1 245 ? -9.348 -10.983 12.840 1.00 97.38 245 ASP A C 1
ATOM 1888 O O . ASP A 1 245 ? -8.610 -10.340 13.590 1.00 97.38 245 ASP A O 1
ATOM 1892 N N . VAL A 1 246 ? -10.335 -10.391 12.155 1.00 96.88 246 VAL A N 1
ATOM 1893 C CA . VAL A 1 246 ? -10.647 -8.961 12.301 1.00 96.88 246 VAL A CA 1
ATOM 1894 C C . VAL A 1 246 ? -11.295 -8.670 13.657 1.00 96.88 246 VAL A C 1
ATOM 1896 O O . VAL A 1 246 ? -10.947 -7.664 14.275 1.00 96.88 246 VAL A O 1
ATOM 1899 N N . ILE A 1 247 ? -12.170 -9.550 14.159 1.00 97.31 247 ILE A N 1
ATOM 1900 C CA . ILE A 1 247 ? -12.740 -9.451 15.514 1.00 97.31 247 ILE A CA 1
ATOM 1901 C C . ILE A 1 247 ? -11.618 -9.445 16.553 1.00 97.31 247 ILE A C 1
ATOM 1903 O O . ILE A 1 247 ? -11.551 -8.523 17.364 1.00 97.31 247 ILE A O 1
ATOM 1907 N N . ARG A 1 248 ? -10.673 -10.390 16.466 1.00 97.06 248 ARG A N 1
ATOM 1908 C CA . ARG A 1 248 ? -9.515 -10.449 17.371 1.00 97.06 248 ARG A CA 1
ATOM 1909 C C . ARG A 1 248 ? -8.693 -9.158 17.337 1.00 97.06 248 ARG A C 1
ATOM 1911 O O . ARG A 1 248 ? -8.283 -8.663 18.380 1.00 97.06 248 ARG A O 1
ATOM 1918 N N . ASN A 1 249 ? -8.483 -8.586 16.152 1.00 96.94 249 ASN A N 1
ATOM 1919 C CA . ASN A 1 249 ? -7.795 -7.301 15.997 1.00 96.94 249 ASN A CA 1
ATOM 1920 C C . ASN A 1 249 ? -8.564 -6.134 16.647 1.00 96.94 249 ASN A C 1
ATOM 1922 O O . ASN A 1 249 ? -7.957 -5.238 17.233 1.00 96.94 249 ASN A O 1
ATOM 1926 N N . ILE A 1 250 ? -9.898 -6.131 16.562 1.00 95.88 250 ILE A N 1
ATOM 1927 C CA . ILE A 1 250 ? -10.754 -5.137 17.225 1.00 95.88 250 ILE A CA 1
ATOM 1928 C C . ILE A 1 250 ? -10.671 -5.279 18.746 1.00 95.88 250 ILE A C 1
ATOM 1930 O O . ILE A 1 250 ? -10.523 -4.270 19.433 1.00 95.88 250 ILE A O 1
ATOM 1934 N N . GLU A 1 251 ? -10.763 -6.500 19.273 1.00 95.06 251 GLU A N 1
ATOM 1935 C CA . GLU A 1 251 ? -10.635 -6.788 20.707 1.00 95.06 251 GLU A CA 1
ATOM 1936 C C . GLU A 1 251 ? -9.274 -6.338 21.244 1.00 95.06 251 GLU A C 1
ATOM 1938 O O . GLU A 1 251 ? -9.218 -5.567 22.200 1.00 95.06 251 GLU A O 1
ATOM 1943 N N . ASP A 1 252 ? -8.195 -6.709 20.553 1.00 95.31 252 ASP A N 1
ATOM 1944 C CA . ASP A 1 252 ? -6.825 -6.344 20.915 1.00 95.31 252 ASP A CA 1
ATOM 1945 C C . ASP A 1 252 ? -6.608 -4.819 20.948 1.00 95.31 252 ASP A C 1
ATOM 1947 O O . ASP A 1 252 ? -5.889 -4.283 21.796 1.00 95.31 252 ASP A O 1
ATOM 1951 N N . LEU A 1 253 ? -7.252 -4.075 20.042 1.00 94.38 253 LEU A N 1
ATOM 1952 C CA . LEU A 1 253 ? -7.154 -2.616 20.029 1.00 94.38 253 LEU A CA 1
ATOM 1953 C C . LEU A 1 253 ? -8.062 -1.941 21.076 1.00 94.38 253 LEU A C 1
ATOM 1955 O O . LEU A 1 253 ? -7.686 -0.900 21.625 1.00 94.38 253 LEU A O 1
ATOM 1959 N N . LYS A 1 254 ? -9.229 -2.520 21.390 1.00 92.88 254 LYS A N 1
ATOM 1960 C CA . LYS A 1 254 ? -10.157 -2.019 22.426 1.00 92.88 254 LYS A CA 1
ATOM 1961 C C . LYS A 1 254 ? -9.535 -2.007 23.820 1.00 92.88 254 LYS A C 1
ATOM 1963 O O . LYS A 1 254 ? -9.861 -1.126 24.611 1.00 92.88 254 LYS A O 1
ATOM 1968 N N . GLU A 1 255 ? -8.621 -2.931 24.115 1.00 90.50 255 GLU A N 1
ATOM 1969 C CA . GLU A 1 255 ? -7.873 -2.926 25.381 1.00 90.50 255 GLU A CA 1
ATOM 1970 C C . GLU A 1 255 ? -7.039 -1.648 25.562 1.00 90.50 255 GLU A C 1
ATOM 1972 O O . GLU A 1 255 ? -6.773 -1.225 26.685 1.00 90.50 255 GLU A O 1
ATOM 1977 N N . THR A 1 256 ? -6.642 -1.010 24.456 1.00 90.25 256 THR A N 1
ATOM 1978 C CA . THR A 1 256 ? -5.813 0.204 24.465 1.00 90.25 256 THR A CA 1
ATOM 1979 C C . THR A 1 256 ? -6.637 1.484 24.301 1.00 90.25 256 THR A C 1
ATOM 1981 O O . THR A 1 256 ? -6.310 2.512 24.894 1.00 90.25 256 THR A O 1
ATOM 1984 N N . ILE A 1 257 ? -7.708 1.450 23.501 1.00 87.94 257 ILE A N 1
ATOM 1985 C CA . ILE A 1 257 ? -8.518 2.628 23.162 1.00 87.94 257 ILE A CA 1
ATOM 1986 C C . ILE A 1 257 ? -9.920 2.491 23.767 1.00 87.94 257 ILE A C 1
ATOM 1988 O O . ILE A 1 257 ? -10.719 1.670 23.325 1.00 87.94 257 ILE A O 1
ATOM 1992 N N . SER A 1 258 ? -10.244 3.348 24.740 1.00 79.88 258 SER A N 1
ATOM 1993 C CA . SER A 1 258 ? -11.574 3.405 25.365 1.00 79.88 258 SER A CA 1
ATOM 1994 C C . SER A 1 258 ? -12.518 4.392 24.663 1.00 79.88 258 SER A C 1
ATOM 1996 O O . SER A 1 258 ? -12.088 5.399 24.098 1.00 79.88 258 SER A O 1
ATOM 1998 N N . GLY A 1 259 ? -13.824 4.112 24.712 1.00 78.44 259 GLY A N 1
ATOM 1999 C CA . GLY A 1 259 ? -14.885 5.006 24.234 1.00 78.44 259 GLY A CA 1
ATOM 2000 C C . GLY A 1 259 ? -16.030 4.273 23.537 1.00 78.44 259 GLY A C 1
ATOM 2001 O O . GLY A 1 259 ? -15.900 3.102 23.189 1.00 78.44 259 GLY A O 1
ATOM 2002 N N . ASP A 1 260 ? -17.143 4.976 23.325 1.00 75.50 260 ASP A N 1
ATOM 2003 C CA . ASP A 1 260 ? -18.225 4.533 22.442 1.00 75.50 260 ASP A CA 1
ATOM 2004 C C . ASP A 1 260 ? -17.9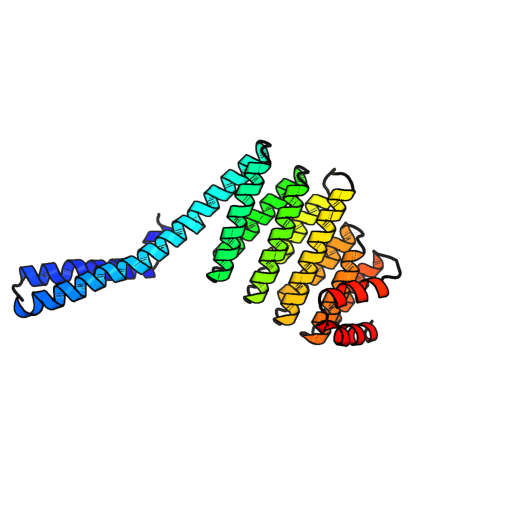59 5.079 21.028 1.00 75.50 260 ASP A C 1
ATOM 2006 O O . ASP A 1 260 ? -17.864 6.291 20.822 1.00 75.50 260 ASP A O 1
ATOM 2010 N N . TRP A 1 261 ? -17.719 4.184 20.072 1.00 75.31 261 TRP A N 1
ATOM 2011 C CA . TRP A 1 261 ? -17.197 4.503 18.733 1.00 75.31 261 TRP A CA 1
ATOM 2012 C C . TRP A 1 261 ? -18.066 3.927 17.606 1.00 75.31 261 TRP A C 1
ATOM 2014 O O . TRP A 1 261 ? -17.832 4.229 16.434 1.00 75.31 261 TRP A O 1
ATOM 2024 N N . LEU A 1 262 ? -19.084 3.130 17.943 1.00 76.19 262 LEU A N 1
ATOM 2025 C CA . LEU A 1 262 ? -19.829 2.323 16.976 1.00 76.19 262 LEU A CA 1
ATOM 2026 C C . LEU A 1 262 ? -20.612 3.187 15.978 1.00 76.19 262 LEU A C 1
ATOM 2028 O O . LEU A 1 262 ? -20.559 2.944 14.775 1.00 76.19 262 LEU A O 1
ATOM 2032 N N . GLN A 1 263 ? -21.273 4.244 16.462 1.00 77.19 263 GLN A N 1
ATOM 2033 C CA . GLN A 1 263 ? -22.075 5.131 15.608 1.00 77.19 263 GLN A CA 1
ATOM 2034 C C . GLN A 1 263 ? -21.226 5.938 14.616 1.00 77.19 263 GLN A C 1
ATOM 2036 O O . GLN A 1 263 ? -21.670 6.208 13.501 1.00 77.19 263 GLN A O 1
ATOM 2041 N N . SER A 1 264 ? -20.011 6.340 15.007 1.00 79.50 264 SER A N 1
ATOM 2042 C CA . SER A 1 264 ? -19.087 7.039 14.106 1.00 79.50 264 SER A CA 1
ATOM 2043 C C . SER A 1 264 ? -18.506 6.090 13.060 1.00 79.50 264 SER A C 1
ATOM 2045 O O . SER A 1 264 ? -18.445 6.453 11.891 1.00 79.50 264 SER A O 1
ATOM 2047 N N . ALA A 1 265 ? -18.150 4.862 13.459 1.00 78.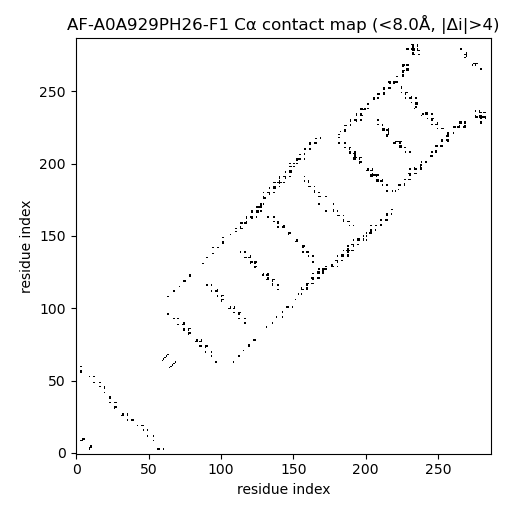44 265 ALA A N 1
ATOM 2048 C CA . ALA A 1 265 ? -17.596 3.854 12.552 1.00 78.44 265 ALA A CA 1
ATOM 2049 C C . ALA A 1 265 ? -18.570 3.510 11.423 1.00 78.44 265 ALA A C 1
ATOM 2051 O O . ALA A 1 265 ? -18.172 3.412 10.264 1.00 78.44 265 ALA A O 1
ATOM 2052 N N . GLU A 1 266 ? -19.843 3.336 11.780 1.00 84.81 266 GLU A N 1
ATOM 2053 C CA . GLU A 1 266 ? -20.908 3.004 10.842 1.00 84.81 266 GLU A CA 1
ATOM 2054 C C . GLU A 1 266 ? -21.076 4.090 9.779 1.00 84.81 266 GLU A C 1
ATOM 2056 O O . GLU A 1 266 ? -21.055 3.789 8.588 1.00 84.81 266 GLU A O 1
ATOM 2061 N N . ARG A 1 267 ? -21.178 5.357 10.198 1.00 88.31 267 ARG A N 1
ATOM 2062 C CA . ARG A 1 267 ? -21.350 6.480 9.272 1.00 88.31 267 ARG A CA 1
ATOM 2063 C C . ARG A 1 267 ? -20.170 6.603 8.311 1.00 88.31 267 ARG A C 1
ATOM 2065 O O . ARG A 1 267 ? -20.377 6.582 7.105 1.00 88.31 267 ARG A O 1
ATOM 2072 N N . ASP A 1 268 ? -18.950 6.663 8.843 1.00 88.06 268 ASP A N 1
ATOM 2073 C CA . ASP A 1 268 ? -17.747 6.882 8.033 1.00 88.06 268 ASP A CA 1
ATOM 2074 C C . ASP A 1 268 ? -17.517 5.727 7.043 1.00 88.06 268 ASP A C 1
ATOM 2076 O O . ASP A 1 268 ? -17.145 5.951 5.893 1.00 88.06 268 ASP A O 1
ATOM 2080 N N . CYS A 1 269 ? -17.764 4.481 7.464 1.00 90.75 269 CYS A N 1
ATOM 2081 C CA . CYS A 1 269 ? -17.619 3.331 6.578 1.00 90.75 269 CYS A CA 1
ATOM 2082 C C . CYS A 1 269 ? -18.708 3.283 5.501 1.00 90.75 269 CYS A C 1
ATOM 2084 O O . CYS A 1 269 ? -18.388 3.047 4.341 1.00 90.75 269 CYS A O 1
ATOM 2086 N N . ILE A 1 270 ? -19.980 3.501 5.855 1.00 93.94 270 ILE A N 1
ATOM 2087 C CA . ILE A 1 270 ? -21.098 3.401 4.903 1.00 93.94 270 ILE A CA 1
ATOM 2088 C C . ILE A 1 270 ? -21.081 4.554 3.897 1.00 93.94 270 ILE A C 1
ATOM 2090 O O . ILE A 1 270 ? -21.403 4.332 2.731 1.00 93.94 270 ILE A O 1
ATOM 2094 N N . ASP A 1 271 ? -20.691 5.761 4.308 1.00 93.88 271 ASP A N 1
ATOM 2095 C CA . ASP A 1 271 ? -20.599 6.904 3.396 1.00 93.88 271 ASP A CA 1
ATOM 2096 C C . ASP A 1 271 ? -19.532 6.667 2.310 1.00 93.88 271 ASP A C 1
ATOM 2098 O O . ASP A 1 271 ? -19.745 7.002 1.143 1.00 93.88 271 ASP A O 1
ATOM 2102 N N . GLU A 1 272 ? -18.402 6.047 2.669 1.00 92.81 272 GLU A N 1
ATOM 2103 C CA . GLU A 1 272 ? -17.326 5.718 1.725 1.00 92.81 272 GLU A CA 1
ATOM 2104 C C . GLU A 1 272 ? -17.557 4.403 0.958 1.00 92.81 272 GLU A C 1
ATOM 2106 O O . GLU A 1 272 ? -17.181 4.297 -0.212 1.00 92.81 272 GLU A O 1
ATOM 2111 N N . TYR A 1 273 ? -18.204 3.419 1.587 1.00 94.94 273 TYR A N 1
ATOM 2112 C CA . TYR A 1 273 ? -18.477 2.087 1.040 1.00 94.94 273 TYR A CA 1
ATOM 2113 C C . TYR A 1 273 ? -19.956 1.695 1.224 1.00 94.94 273 TYR A C 1
ATOM 2115 O O . TYR A 1 273 ? -20.282 0.815 2.031 1.00 94.94 273 TYR A O 1
ATOM 2123 N N . PRO A 1 274 ? -20.888 2.302 0.462 1.00 96.19 274 PRO A N 1
ATOM 2124 C CA . PRO A 1 274 ? -22.325 2.090 0.662 1.00 96.19 274 PRO A CA 1
ATOM 2125 C C . PRO A 1 274 ? -22.767 0.637 0.476 1.00 96.19 274 PRO A C 1
ATOM 2127 O O . PRO A 1 274 ? -23.752 0.190 1.061 1.00 96.19 274 PRO A O 1
ATOM 2130 N N . ASP A 1 275 ? -22.030 -0.120 -0.336 1.00 97.00 275 ASP A N 1
ATOM 2131 C CA . ASP A 1 275 ? -22.294 -1.526 -0.609 1.00 97.00 275 ASP A CA 1
ATOM 2132 C C . ASP A 1 275 ? -21.962 -2.444 0.580 1.00 97.00 275 ASP A C 1
ATOM 2134 O O . ASP A 1 275 ? -22.363 -3.610 0.568 1.00 97.00 275 ASP A O 1
ATOM 2138 N N . LEU A 1 276 ? -21.245 -1.952 1.596 1.00 97.31 276 LEU A N 1
ATOM 2139 C CA . LEU A 1 276 ? -20.934 -2.695 2.818 1.00 97.31 276 LEU A CA 1
ATOM 2140 C C . LEU A 1 276 ? -22.020 -2.588 3.891 1.00 97.31 276 LEU A C 1
ATOM 2142 O O . LEU A 1 276 ? -21.907 -3.275 4.900 1.00 97.31 276 LEU A O 1
ATOM 2146 N N . LYS A 1 277 ? -23.073 -1.784 3.693 1.00 96.94 277 LYS A N 1
ATOM 2147 C CA . LYS A 1 277 ? -24.100 -1.512 4.713 1.00 96.94 277 LYS A CA 1
ATOM 2148 C C . LYS A 1 277 ? -24.675 -2.774 5.369 1.00 96.94 277 LYS A C 1
ATOM 2150 O O . LYS A 1 277 ? -24.629 -2.898 6.589 1.00 96.94 277 LYS A O 1
ATOM 2155 N N . ASP A 1 278 ? -25.177 -3.721 4.579 1.00 97.38 278 ASP A N 1
ATOM 2156 C CA . ASP A 1 278 ? -25.804 -4.935 5.123 1.00 97.38 278 ASP A CA 1
ATOM 2157 C C . ASP A 1 278 ? -24.781 -5.835 5.836 1.00 97.38 278 ASP A C 1
ATOM 2159 O O . ASP A 1 278 ? -25.056 -6.379 6.905 1.00 97.38 278 ASP A O 1
ATOM 2163 N N . ALA A 1 279 ? -23.569 -5.932 5.284 1.00 97.44 279 ALA A N 1
ATOM 2164 C CA . ALA A 1 279 ? -22.481 -6.697 5.884 1.00 97.44 279 ALA A CA 1
ATOM 2165 C C . ALA A 1 279 ? -21.954 -6.051 7.174 1.00 97.44 279 ALA A C 1
ATOM 2167 O O . ALA A 1 279 ? -21.518 -6.755 8.078 1.00 97.44 279 ALA A O 1
ATOM 2168 N N . PHE A 1 280 ? -22.019 -4.723 7.291 1.00 96.81 280 PHE A N 1
ATOM 2169 C CA . PHE A 1 280 ? -21.685 -4.000 8.516 1.00 96.81 280 PHE A CA 1
ATOM 2170 C C . PHE A 1 280 ? -22.690 -4.323 9.631 1.00 96.81 280 PHE A C 1
ATOM 2172 O O . PHE A 1 280 ? -22.289 -4.597 10.761 1.00 96.81 280 PHE A O 1
ATOM 2179 N N . GLU A 1 281 ? -23.990 -4.365 9.319 1.00 96.25 281 GLU A N 1
ATOM 2180 C CA . GLU A 1 281 ? -25.028 -4.807 10.263 1.00 96.25 281 GLU A CA 1
ATOM 2181 C C . GLU A 1 281 ? -24.858 -6.266 10.691 1.00 96.25 281 GLU A C 1
ATOM 2183 O O . GLU A 1 281 ? -25.087 -6.611 11.851 1.00 96.25 281 GLU A O 1
ATOM 2188 N N . GLU A 1 282 ? -24.467 -7.139 9.766 1.00 97.19 282 GLU A N 1
ATOM 2189 C CA . GLU A 1 282 ? -24.167 -8.536 10.070 1.00 97.19 282 GLU A CA 1
ATOM 2190 C C . GLU A 1 282 ? -22.918 -8.673 10.945 1.00 97.19 282 GLU A C 1
ATOM 2192 O O . GLU A 1 282 ? -22.934 -9.416 11.925 1.00 97.19 282 GLU A O 1
ATOM 2197 N N . PHE A 1 283 ? -21.862 -7.917 10.645 1.00 96.69 283 PHE A N 1
ATOM 2198 C CA . PHE A 1 283 ? -20.634 -7.899 11.431 1.00 96.69 283 PHE A CA 1
ATOM 2199 C C . PHE A 1 283 ? -20.873 -7.398 12.862 1.00 96.69 283 PHE A C 1
ATOM 2201 O O . PHE A 1 283 ? -20.391 -8.006 13.813 1.00 96.69 283 PHE A O 1
ATOM 2208 N N . LYS A 1 284 ? -21.702 -6.357 13.042 1.00 95.00 284 LYS A N 1
ATOM 2209 C CA . LYS A 1 284 ? -22.105 -5.853 14.369 1.00 95.00 284 LYS A CA 1
ATOM 2210 C C . LYS A 1 284 ? -22.724 -6.917 15.270 1.00 95.00 284 LYS A C 1
ATOM 2212 O O . LYS A 1 284 ? -22.562 -6.835 16.476 1.00 95.00 284 LYS A O 1
ATOM 2217 N N . LYS A 1 285 ? -23.444 -7.892 14.712 1.00 95.81 285 LYS A N 1
ATOM 2218 C CA . LYS A 1 285 ? -24.092 -8.957 15.497 1.00 95.81 285 LYS A CA 1
ATOM 2219 C C . LYS A 1 285 ? -23.107 -10.018 15.996 1.00 95.81 285 LYS A C 1
ATOM 2221 O O . LYS A 1 285 ? -23.499 -10.847 16.811 1.00 95.81 285 LYS A O 1
ATOM 2226 N N . GLN A 1 286 ? -21.883 -10.026 15.470 1.00 94.19 286 GLN A N 1
ATOM 2227 C CA . GLN A 1 286 ? -20.847 -11.010 15.790 1.00 94.19 286 GLN A CA 1
ATOM 2228 C C . GLN A 1 286 ? -19.885 -10.538 16.893 1.00 94.19 286 GLN A C 1
ATOM 2230 O O . GLN A 1 286 ? -19.112 -11.352 17.387 1.00 94.19 286 GLN A O 1
ATOM 2235 N N . ILE A 1 287 ? -19.932 -9.254 17.274 1.00 88.12 287 ILE A N 1
ATOM 2236 C CA . ILE A 1 287 ? -19.096 -8.624 18.314 1.00 88.12 287 ILE A CA 1
ATOM 2237 C C . ILE A 1 287 ? -19.957 -8.267 19.522 1.00 88.12 287 ILE A C 1
ATOM 2239 O O . ILE A 1 287 ? -19.486 -8.487 20.659 1.00 88.12 287 ILE A O 1
#